Protein AF-A0A431EAB6-F1 (afdb_monomer_lite)

InterPro domains:
  IPR007197 Radical SAM [SFLDS00029] (9-106)
  IPR013785 Aldolase-type TIM barrel [G3DSA:3.20.20.70] (2-222)
  IPR058240 Radical SAM superfamily [SSF102114] (4-151)

Sequence (223 aa):
MKTPKILGITPSTGCNLRCKFCYLKKEDLADMSIVPFSVNRDKIISFLDRYEVRCISLYGGELLQADEEVMREYVMELYKLVVRYRVEEFIFFTNLTKIPVWVFSLPPNVRNSITISYSHYPYLKLSVSHILRSLMKYQMYGFKVLVTTMFEYSDEIAQAFSRHNIQYEKYPDSAMFNSENDLSDVVSTGESCNHSETLFIFRDKAYDSLEDYFREYGISGGR

Foldseek 3Di:
DADEFEEEEEQAQAAPDDDPQDPDDPVRNNPLDGQQLVLCVVVVVVPLVPGRYQEYEYDHYALCPHDPVRSLVNVVVVVVVCVVSVRQEYEYEHQPPDDDPCVLVPDPVHAYEYEHEDEPDPPPPQDLVNVLVSQVVCVVSRYQYEYEYQDDDDPVSVVSCVVVVHHYDYFDPLLRRDLPGANPRGDPDDPPDDQLRYWYDHNNDTDPGVVVVCVVVVSDRDD

Radius of gyration: 16.92 Å; chains: 1; bounding box: 40×42×46 Å

Structure (mmCIF, N/CA/C/O backbone):
data_AF-A0A431EAB6-F1
#
_entry.id   AF-A0A431EAB6-F1
#
loop_
_atom_site.group_PDB
_atom_site.id
_atom_site.type_symbol
_atom_site.label_atom_id
_atom_site.label_alt_id
_atom_site.label_comp_id
_atom_site.label_asym_id
_atom_site.label_entity_id
_atom_site.label_seq_id
_atom_site.pdbx_PDB_ins_code
_atom_site.Cartn_x
_atom_site.Cartn_y
_atom_site.Cartn_z
_atom_site.occupancy
_atom_site.B_iso_or_equiv
_atom_site.auth_seq_id
_atom_site.auth_comp_id
_atom_site.auth_asym_id
_atom_site.auth_atom_id
_atom_site.pdbx_PDB_model_num
ATOM 1 N N . MET A 1 1 ? 1.759 -2.873 28.199 1.00 49.53 1 MET A N 1
ATOM 2 C CA . MET A 1 1 ? 1.056 -2.275 27.042 1.00 49.53 1 MET A CA 1
ATOM 3 C C . MET A 1 1 ? 1.113 -3.289 25.915 1.00 49.53 1 MET A C 1
ATOM 5 O O . MET A 1 1 ? 2.123 -3.978 25.832 1.00 49.53 1 MET A O 1
ATOM 9 N N . LYS A 1 2 ? 0.036 -3.470 25.140 1.00 58.84 2 LYS A N 1
ATOM 10 C CA . LYS A 1 2 ? 0.098 -4.348 23.964 1.00 58.84 2 LYS A CA 1
ATOM 11 C C . LYS A 1 2 ? 1.023 -3.681 22.947 1.00 58.84 2 LYS A C 1
ATOM 13 O O . LYS A 1 2 ? 0.948 -2.471 22.772 1.00 58.84 2 LYS A O 1
ATOM 18 N N . THR A 1 3 ? 1.915 -4.447 22.338 1.00 72.12 3 THR A N 1
ATOM 19 C CA . THR A 1 3 ? 2.741 -3.933 21.248 1.00 72.12 3 THR A CA 1
ATOM 20 C C . THR A 1 3 ? 1.829 -3.655 20.054 1.00 72.12 3 THR A C 1
ATOM 22 O O . THR A 1 3 ? 1.098 -4.573 19.658 1.00 72.12 3 THR A O 1
ATOM 25 N N . PRO A 1 4 ? 1.817 -2.425 19.516 1.00 80.06 4 PRO A N 1
ATOM 26 C CA . PRO A 1 4 ? 1.012 -2.109 18.352 1.00 80.06 4 PRO A CA 1
ATOM 27 C C . PRO A 1 4 ? 1.325 -3.020 17.171 1.00 80.06 4 PRO A C 1
ATOM 29 O O . PRO A 1 4 ? 2.442 -3.504 17.032 1.00 80.06 4 PRO A O 1
ATOM 32 N N . LYS A 1 5 ? 0.322 -3.266 16.335 1.00 86.50 5 LYS A N 1
ATOM 33 C CA . LYS A 1 5 ? 0.419 -4.120 15.155 1.00 86.50 5 LYS A CA 1
ATOM 34 C C . LYS A 1 5 ? 0.166 -3.330 13.876 1.00 86.50 5 LYS A C 1
ATOM 36 O O . LYS A 1 5 ? -0.459 -2.264 13.877 1.00 86.50 5 LYS A O 1
ATOM 41 N N . ILE A 1 6 ? 0.629 -3.902 12.778 1.00 87.56 6 ILE A N 1
ATOM 42 C CA . ILE A 1 6 ? 0.376 -3.456 11.412 1.00 87.56 6 ILE A CA 1
ATOM 43 C C . ILE A 1 6 ? -0.468 -4.530 10.748 1.00 87.56 6 ILE A C 1
ATOM 45 O O . ILE A 1 6 ? -0.192 -5.715 10.910 1.00 87.56 6 ILE A O 1
ATOM 49 N N . LEU A 1 7 ? -1.489 -4.133 10.002 1.00 90.25 7 LEU A N 1
ATOM 50 C CA . LEU A 1 7 ? -2.278 -5.056 9.200 1.00 90.25 7 LEU A CA 1
ATOM 51 C C . LEU A 1 7 ? -1.976 -4.833 7.717 1.00 90.25 7 LEU A C 1
ATOM 53 O O . LEU A 1 7 ? -2.444 -3.862 7.123 1.00 90.25 7 LEU A O 1
ATOM 57 N N . GLY A 1 8 ? -1.203 -5.745 7.133 1.00 90.25 8 GLY A N 1
ATOM 58 C CA . GLY A 1 8 ? -0.948 -5.803 5.700 1.00 90.25 8 GLY A CA 1
ATOM 59 C C . GLY A 1 8 ? -2.043 -6.573 4.974 1.00 90.25 8 GLY A C 1
ATOM 60 O O . GLY A 1 8 ? -2.394 -7.688 5.357 1.00 90.25 8 GLY A O 1
ATOM 61 N N . ILE A 1 9 ? -2.583 -5.997 3.906 1.00 91.88 9 ILE A N 1
ATOM 62 C CA . ILE A 1 9 ? -3.660 -6.592 3.115 1.00 91.88 9 ILE A CA 1
ATOM 63 C C . ILE A 1 9 ? -3.255 -6.623 1.640 1.00 91.88 9 ILE A C 1
ATOM 65 O O . ILE A 1 9 ? -2.942 -5.590 1.046 1.00 91.88 9 ILE A O 1
ATOM 69 N N . THR A 1 10 ? -3.344 -7.808 1.037 1.00 91.31 10 THR A N 1
ATOM 70 C CA . THR A 1 10 ? -3.120 -8.059 -0.389 1.00 91.31 10 THR A CA 1
ATOM 71 C C . THR A 1 10 ? -4.385 -8.568 -1.059 1.00 91.31 10 THR A C 1
ATOM 73 O O . THR A 1 10 ? -4.602 -9.778 -1.142 1.00 91.31 10 THR A O 1
ATOM 76 N N . PRO A 1 11 ? -5.241 -7.668 -1.572 1.00 92.81 11 PRO A N 1
ATOM 77 C CA . PRO A 1 11 ? -6.464 -8.081 -2.251 1.00 92.81 11 PRO A CA 1
ATOM 78 C C . PRO A 1 11 ? -6.196 -8.583 -3.683 1.00 92.81 11 PRO A C 1
ATOM 80 O O . PRO A 1 11 ? -6.998 -9.335 -4.236 1.00 92.81 11 PRO A O 1
ATOM 83 N N . SER A 1 12 ? -5.062 -8.214 -4.290 1.00 92.69 12 SER A N 1
ATOM 84 C CA . SER A 1 12 ? -4.658 -8.648 -5.631 1.00 92.69 12 SER A CA 1
ATOM 85 C C . SER A 1 12 ? -3.139 -8.764 -5.757 1.00 92.69 12 SER A C 1
ATOM 87 O O . SER A 1 12 ? -2.389 -8.004 -5.142 1.00 92.69 12 SER A O 1
ATOM 89 N N . THR A 1 13 ? -2.690 -9.702 -6.585 1.00 91.00 13 THR A N 1
ATOM 90 C CA . THR A 1 13 ? -1.284 -9.894 -6.971 1.00 91.00 13 THR A CA 1
ATOM 91 C C . THR A 1 13 ? -0.972 -9.326 -8.355 1.00 91.00 13 THR A C 1
ATOM 93 O O . THR A 1 13 ? 0.198 -9.223 -8.720 1.00 91.00 13 THR A O 1
ATOM 96 N N . GLY A 1 14 ? -1.992 -8.929 -9.120 1.00 91.62 14 GLY A N 1
ATOM 97 C CA . GLY A 1 14 ? -1.849 -8.456 -10.490 1.00 91.62 14 GLY A CA 1
ATOM 98 C C . GLY A 1 14 ? -1.015 -7.185 -10.594 1.00 91.62 14 GLY A C 1
ATOM 99 O O . GLY A 1 14 ? -1.189 -6.241 -9.826 1.00 91.62 14 GLY A O 1
ATOM 100 N N . CYS A 1 15 ? -0.092 -7.149 -11.551 1.00 90.69 15 CYS A N 1
ATOM 101 C CA . CYS A 1 15 ? 0.819 -6.025 -11.758 1.00 90.69 15 CYS A CA 1
ATOM 102 C C . CYS A 1 15 ? 1.101 -5.841 -13.251 1.00 90.69 15 CYS A C 1
ATOM 104 O O . CYS A 1 15 ? 1.117 -6.812 -14.007 1.00 90.69 15 CYS A O 1
ATOM 106 N N . ASN A 1 16 ? 1.398 -4.626 -13.704 1.00 87.75 16 ASN A N 1
ATOM 107 C CA . ASN A 1 16 ? 1.932 -4.387 -15.053 1.00 87.75 16 ASN A CA 1
ATOM 108 C C . ASN A 1 16 ? 3.429 -4.642 -15.186 1.00 87.75 16 ASN A C 1
ATOM 110 O O . ASN A 1 16 ? 3.909 -4.858 -16.299 1.00 87.75 16 ASN A O 1
ATOM 114 N N . LEU A 1 17 ? 4.183 -4.582 -14.092 1.00 85.19 17 LEU A N 1
ATOM 115 C CA . LEU A 1 17 ? 5.623 -4.789 -14.129 1.00 85.19 17 LEU A CA 1
ATOM 116 C C . LEU A 1 17 ? 5.969 -6.265 -13.916 1.00 85.19 17 LEU A C 1
ATOM 118 O O . LEU A 1 17 ? 5.240 -7.033 -13.289 1.00 85.19 17 LEU A O 1
ATOM 122 N N . ARG A 1 18 ? 7.104 -6.678 -14.479 1.00 83.19 18 ARG A N 1
ATOM 123 C CA . ARG A 1 18 ? 7.691 -8.018 -14.317 1.00 83.19 18 ARG A CA 1
ATOM 124 C C . ARG A 1 18 ? 9.120 -7.869 -13.809 1.00 83.19 18 ARG A C 1
ATOM 126 O O . ARG A 1 18 ? 10.082 -8.190 -14.505 1.00 83.19 18 ARG A O 1
ATOM 133 N N . CYS A 1 19 ? 9.251 -7.275 -12.625 1.00 76.56 19 CYS A N 1
ATOM 134 C CA . CYS A 1 19 ? 10.542 -7.047 -11.985 1.00 76.56 19 CYS A CA 1
ATOM 135 C C . CYS A 1 19 ? 11.245 -8.390 -11.738 1.00 76.56 19 CYS A C 1
ATOM 137 O O . CYS A 1 19 ? 10.628 -9.316 -11.222 1.00 76.56 19 CYS A O 1
ATOM 139 N N . LYS A 1 20 ? 12.535 -8.500 -12.088 1.00 72.56 20 LYS A N 1
ATOM 140 C CA . LYS A 1 20 ? 13.291 -9.761 -11.936 1.00 72.56 20 LYS A CA 1
ATOM 141 C C . LYS A 1 20 ? 13.476 -10.197 -10.478 1.00 72.56 20 LYS A C 1
ATOM 143 O O . LYS A 1 20 ? 13.700 -11.369 -10.235 1.00 72.56 20 LYS A O 1
ATOM 148 N N . PHE A 1 21 ? 13.379 -9.247 -9.554 1.00 72.69 21 PHE A N 1
ATOM 149 C CA . PHE A 1 21 ? 13.489 -9.429 -8.107 1.00 72.69 21 PHE A CA 1
ATOM 150 C C . PHE A 1 21 ? 12.113 -9.546 -7.421 1.00 72.69 21 PHE A C 1
ATOM 152 O O . PHE A 1 21 ? 12.010 -9.404 -6.210 1.00 72.69 21 PHE A O 1
ATOM 159 N N . CYS A 1 22 ? 11.017 -9.694 -8.173 1.00 76.38 22 CYS A N 1
ATOM 160 C CA . CYS A 1 22 ? 9.698 -9.849 -7.564 1.00 76.38 22 CYS A CA 1
ATOM 161 C C . CYS A 1 22 ? 9.543 -11.267 -7.000 1.00 76.38 22 CYS A C 1
ATOM 163 O O . CYS A 1 22 ? 9.815 -12.235 -7.706 1.00 76.38 22 CYS A O 1
ATOM 165 N N . TYR A 1 23 ? 9.063 -11.387 -5.760 1.00 73.94 23 TYR A N 1
ATOM 166 C CA . TYR A 1 23 ? 8.789 -12.684 -5.133 1.00 73.94 23 TYR A CA 1
ATOM 167 C C . TYR A 1 23 ? 7.525 -13.371 -5.682 1.00 73.94 23 TYR A C 1
ATOM 169 O O . TYR A 1 23 ? 7.371 -14.581 -5.530 1.00 73.94 23 TYR A O 1
ATOM 177 N N . LEU A 1 24 ? 6.609 -12.616 -6.303 1.00 78.06 24 LEU A N 1
ATOM 178 C CA . LEU A 1 24 ? 5.404 -13.162 -6.931 1.00 78.06 24 LEU A CA 1
ATOM 179 C C . LEU A 1 24 ? 5.754 -13.828 -8.263 1.00 78.06 24 LEU A C 1
ATOM 181 O O . LEU A 1 24 ? 6.540 -13.294 -9.056 1.00 78.06 24 LEU A O 1
ATOM 185 N N . LYS A 1 25 ? 5.133 -14.977 -8.547 1.00 82.44 25 LYS A N 1
ATOM 186 C CA . LYS A 1 25 ? 5.365 -15.691 -9.806 1.00 82.44 25 LYS A CA 1
ATOM 187 C C . LYS A 1 25 ? 4.710 -14.947 -10.967 1.00 82.44 25 LYS A C 1
ATOM 189 O O . LYS A 1 25 ? 3.808 -14.126 -10.794 1.00 82.44 25 LYS A O 1
ATOM 194 N N . LYS A 1 26 ? 5.162 -15.226 -12.192 1.00 83.44 26 LYS A N 1
ATOM 195 C CA . LYS A 1 26 ? 4.653 -14.542 -13.396 1.00 83.44 26 LYS A CA 1
ATOM 196 C C . LYS A 1 26 ? 3.153 -14.746 -13.587 1.00 83.44 26 LYS A C 1
ATOM 198 O O . LYS A 1 26 ? 2.488 -13.840 -14.085 1.00 83.44 26 LYS A O 1
ATOM 203 N N . GLU A 1 27 ? 2.667 -15.920 -13.209 1.00 86.25 27 GLU A N 1
ATOM 204 C CA . GLU A 1 27 ? 1.269 -16.325 -13.266 1.00 86.25 27 GLU A CA 1
ATOM 205 C C . GLU A 1 27 ? 0.441 -15.506 -12.267 1.00 86.25 27 GLU A C 1
ATOM 207 O O . GLU A 1 27 ? -0.573 -14.928 -12.651 1.00 86.25 27 GLU A O 1
ATOM 212 N N . ASP A 1 28 ? 0.937 -15.339 -11.037 1.00 85.56 28 ASP A N 1
ATOM 213 C CA . ASP A 1 28 ? 0.289 -14.525 -9.999 1.00 85.56 28 ASP A CA 1
ATOM 214 C C . ASP A 1 28 ? 0.229 -13.042 -10.397 1.00 85.56 28 ASP A C 1
ATOM 216 O O . ASP A 1 28 ? -0.777 -12.368 -10.186 1.00 85.56 28 ASP A O 1
ATOM 220 N N . LEU A 1 29 ? 1.297 -12.531 -11.021 1.00 89.00 29 LEU A N 1
ATOM 221 C CA . LEU A 1 29 ? 1.369 -11.154 -11.523 1.00 89.00 29 LEU A CA 1
ATOM 222 C C . LEU A 1 29 ? 0.451 -10.905 -12.731 1.00 89.00 29 LEU A C 1
ATOM 224 O O . LEU A 1 29 ? 0.204 -9.747 -13.081 1.00 89.00 29 LEU A O 1
ATOM 228 N N . ALA A 1 30 ? 0.009 -11.957 -13.425 1.00 89.56 30 ALA A N 1
ATOM 229 C CA . ALA A 1 30 ? -0.943 -11.864 -14.531 1.00 89.56 30 ALA A CA 1
ATOM 230 C C . ALA A 1 30 ? -2.403 -11.867 -14.051 1.00 89.56 30 ALA A C 1
ATOM 232 O O . ALA A 1 30 ? -3.281 -11.420 -14.790 1.00 89.56 30 ALA A O 1
ATOM 233 N N . ASP A 1 31 ? -2.662 -12.328 -12.826 1.00 90.44 31 ASP A N 1
ATOM 234 C CA . ASP A 1 31 ? -3.995 -12.345 -12.235 1.00 90.44 31 ASP A CA 1
ATOM 235 C C . ASP A 1 31 ? -4.381 -10.962 -11.686 1.00 90.44 31 ASP A C 1
ATOM 237 O O . ASP A 1 31 ? -4.052 -10.586 -10.562 1.00 90.44 31 ASP A O 1
ATOM 241 N N . MET A 1 32 ? -5.124 -10.201 -12.493 1.00 89.50 32 MET A N 1
ATOM 242 C CA . MET A 1 32 ? -5.647 -8.879 -12.121 1.00 89.50 32 MET A CA 1
ATOM 243 C C . MET A 1 32 ? -6.900 -8.944 -11.234 1.00 89.50 32 MET A C 1
ATOM 245 O O . MET A 1 32 ? -7.482 -7.899 -10.933 1.00 89.50 32 MET A O 1
ATOM 249 N N . SER A 1 33 ? -7.352 -10.136 -10.828 1.00 91.44 33 SER A N 1
ATOM 250 C CA . SER A 1 33 ? -8.530 -10.260 -9.970 1.00 91.44 33 SER A CA 1
ATOM 251 C C . SER A 1 33 ? -8.284 -9.616 -8.609 1.00 91.44 33 SER A C 1
ATOM 253 O O . SER A 1 33 ? -7.206 -9.724 -8.017 1.00 91.44 33 SER A O 1
ATOM 255 N N . ILE A 1 34 ? -9.314 -8.955 -8.096 1.00 93.62 34 ILE A N 1
ATOM 256 C CA . ILE A 1 34 ? -9.350 -8.409 -6.745 1.00 93.62 34 ILE A CA 1
ATOM 257 C C . ILE A 1 34 ? -10.244 -9.332 -5.923 1.00 93.62 34 ILE A C 1
ATOM 259 O O . ILE A 1 34 ? -11.385 -9.591 -6.304 1.00 93.62 34 ILE A O 1
ATOM 263 N N . VAL A 1 35 ? -9.741 -9.819 -4.791 1.00 93.50 35 VAL A N 1
ATOM 264 C CA . VAL A 1 35 ? -10.579 -10.494 -3.798 1.00 93.50 35 VAL A CA 1
ATOM 265 C C . VAL A 1 35 ? -11.536 -9.454 -3.211 1.00 93.50 35 VAL A C 1
ATOM 267 O O . VAL A 1 35 ? -11.060 -8.455 -2.672 1.00 93.50 35 VAL A O 1
ATOM 270 N N . PRO A 1 36 ? -12.866 -9.641 -3.294 1.00 93.25 36 PRO A N 1
ATOM 271 C CA . PRO A 1 36 ? -13.817 -8.677 -2.754 1.00 93.25 36 PRO A CA 1
ATOM 272 C C . PRO A 1 36 ? -13.638 -8.471 -1.248 1.00 93.25 36 PRO A C 1
ATOM 274 O O . PRO A 1 36 ? -13.361 -9.418 -0.509 1.00 93.25 36 PRO A O 1
ATOM 277 N N . PHE A 1 37 ? -13.881 -7.249 -0.769 1.00 95.31 37 PHE A N 1
ATOM 278 C CA . PHE A 1 37 ? -13.752 -6.909 0.654 1.00 95.31 37 PHE A CA 1
ATOM 279 C C . PHE A 1 37 ? -14.571 -7.839 1.560 1.00 95.31 37 PHE A C 1
ATOM 281 O O . PHE A 1 37 ? -14.112 -8.237 2.630 1.00 95.31 37 PHE A O 1
ATOM 288 N N . SER A 1 38 ? -15.760 -8.248 1.108 1.00 95.62 38 SER A N 1
ATOM 289 C CA . SER A 1 38 ? -16.650 -9.159 1.834 1.00 95.62 38 SER A CA 1
ATOM 290 C C . SER A 1 38 ? -16.004 -10.501 2.198 1.00 95.62 38 SER A C 1
ATOM 292 O O . SER A 1 38 ? -16.316 -11.038 3.256 1.00 95.62 38 SER A O 1
ATOM 294 N N . VAL A 1 39 ? -15.069 -11.013 1.390 1.00 95.12 39 VAL A N 1
ATOM 295 C CA . VAL A 1 39 ? -14.366 -12.289 1.640 1.00 95.12 39 VAL A CA 1
ATOM 296 C C . VAL A 1 39 ? -13.430 -12.200 2.853 1.00 95.12 39 VAL A C 1
ATOM 298 O O . VAL A 1 39 ? -13.222 -13.179 3.579 1.00 95.12 39 VAL A O 1
ATOM 301 N N . ASN A 1 40 ? -12.864 -11.016 3.091 1.00 95.31 40 ASN A N 1
ATOM 302 C CA . ASN A 1 40 ? -11.892 -10.778 4.158 1.00 95.31 40 ASN A CA 1
ATOM 303 C C . ASN A 1 40 ? -12.452 -9.985 5.329 1.00 95.31 40 ASN A C 1
ATOM 305 O O . ASN A 1 40 ? -11.785 -9.892 6.356 1.00 95.31 40 ASN A O 1
ATOM 309 N N . ARG A 1 41 ? -13.667 -9.444 5.206 1.00 96.62 41 ARG A N 1
ATOM 310 C CA . ARG A 1 41 ? -14.290 -8.560 6.193 1.00 96.62 41 ARG A CA 1
ATOM 311 C C . ARG A 1 41 ? -14.192 -9.103 7.615 1.00 96.62 41 ARG A C 1
ATOM 313 O O . ARG A 1 41 ? -13.687 -8.408 8.491 1.00 96.62 41 ARG A O 1
ATOM 320 N N . ASP A 1 42 ? -14.621 -10.340 7.833 1.00 96.62 42 ASP A N 1
ATOM 321 C CA . ASP A 1 42 ? -14.650 -10.920 9.178 1.00 96.62 42 ASP A CA 1
ATOM 322 C C . ASP A 1 42 ? -13.237 -11.214 9.709 1.00 96.62 42 ASP A C 1
ATOM 324 O O . ASP A 1 42 ? -12.987 -11.075 10.904 1.00 96.62 42 ASP A O 1
ATOM 328 N N . LYS A 1 43 ? -12.279 -11.524 8.822 1.00 95.50 43 LYS A N 1
ATOM 329 C CA . LYS A 1 43 ? -10.861 -11.704 9.183 1.00 95.50 43 LYS A CA 1
ATOM 330 C C . LYS A 1 43 ? -10.230 -10.377 9.611 1.00 95.50 43 LYS A C 1
ATOM 332 O O . LYS A 1 43 ? -9.587 -10.309 10.655 1.00 95.50 43 LYS A O 1
ATOM 337 N N . ILE A 1 44 ? -10.477 -9.312 8.842 1.00 96.44 44 ILE A N 1
ATOM 338 C CA . ILE A 1 44 ? -10.015 -7.951 9.143 1.00 96.44 44 ILE A CA 1
ATOM 339 C C . ILE A 1 44 ? -10.590 -7.497 10.487 1.00 96.44 44 ILE A C 1
ATOM 341 O O . ILE A 1 44 ? -9.840 -7.070 11.359 1.00 96.44 44 ILE A O 1
ATOM 345 N N . ILE A 1 45 ? -11.907 -7.632 10.680 1.00 97.31 45 ILE A N 1
ATOM 346 C CA . ILE A 1 45 ? -12.574 -7.264 11.937 1.00 97.31 45 ILE A CA 1
ATOM 347 C C . ILE A 1 45 ? -12.003 -8.076 13.105 1.00 97.31 45 ILE A C 1
ATOM 349 O O . ILE A 1 45 ? -11.647 -7.490 14.122 1.00 97.31 45 ILE A O 1
ATOM 353 N N . SER A 1 46 ? -11.815 -9.390 12.944 1.00 95.19 46 SER A N 1
ATOM 354 C CA . SER A 1 46 ? -11.213 -10.236 13.982 1.00 95.19 46 SER A CA 1
ATOM 355 C C . SER A 1 46 ? -9.811 -9.767 14.388 1.00 95.19 46 SER A C 1
ATOM 357 O O . SER A 1 46 ? -9.468 -9.829 15.569 1.00 95.19 46 SER A O 1
ATOM 359 N N . PHE A 1 47 ? -8.977 -9.324 13.4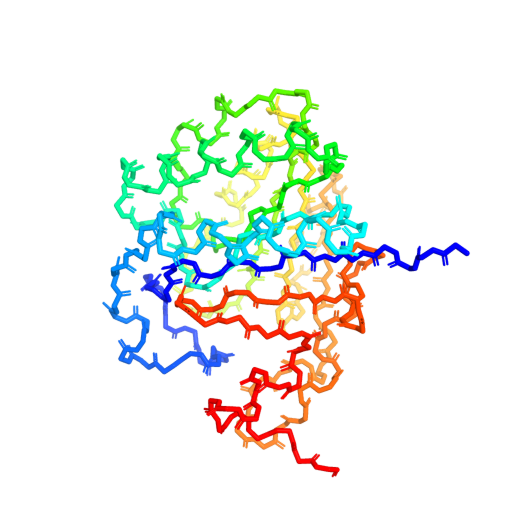44 1.00 94.12 47 PHE A N 1
ATOM 360 C CA . PHE A 1 47 ? -7.660 -8.772 13.768 1.00 94.12 47 PHE A CA 1
ATOM 361 C C . PHE A 1 47 ? -7.758 -7.422 14.477 1.00 94.12 47 PHE A C 1
ATOM 363 O O . PHE A 1 47 ? -7.095 -7.230 15.496 1.00 94.12 47 PHE A O 1
ATOM 370 N N . LEU A 1 48 ? -8.620 -6.526 14.000 1.00 94.88 48 LEU A N 1
ATOM 371 C CA . LEU A 1 48 ? -8.835 -5.214 14.614 1.00 94.88 48 LEU A CA 1
ATOM 372 C C . LEU A 1 48 ? -9.448 -5.304 16.025 1.00 94.88 48 LEU A C 1
ATOM 374 O O . LEU A 1 48 ? -9.161 -4.462 16.871 1.00 94.88 48 LEU A O 1
ATOM 378 N N . ASP A 1 49 ? -10.256 -6.329 16.305 1.00 94.94 49 ASP A N 1
ATOM 379 C CA . ASP A 1 49 ? -10.819 -6.580 17.639 1.00 94.94 49 ASP A CA 1
ATOM 380 C C . ASP A 1 49 ? -9.788 -7.191 18.606 1.00 94.94 49 ASP A C 1
ATOM 382 O O . ASP A 1 49 ? -9.832 -6.953 19.816 1.00 94.94 49 ASP A O 1
ATOM 386 N N . ARG A 1 50 ? -8.851 -8.001 18.094 1.00 92.69 50 ARG A N 1
ATOM 387 C CA . ARG A 1 50 ? -7.867 -8.731 18.915 1.00 92.69 50 ARG A CA 1
ATOM 388 C C . ARG A 1 50 ? -6.621 -7.896 19.224 1.00 92.69 50 ARG A C 1
ATOM 390 O O . ARG A 1 50 ? -6.073 -7.986 20.336 1.00 92.69 50 ARG A O 1
ATOM 397 N N . TYR A 1 51 ? -6.177 -7.096 18.258 1.00 90.44 51 TYR A N 1
ATOM 398 C CA . TYR A 1 51 ? -4.908 -6.375 18.286 1.00 90.44 51 TYR A CA 1
ATOM 399 C C . TYR A 1 51 ? -5.107 -4.862 18.206 1.00 90.44 51 TYR A C 1
ATOM 401 O O . TYR A 1 51 ? -6.025 -4.362 17.568 1.00 90.44 51 TYR A O 1
ATOM 409 N N . GLU A 1 52 ? -4.195 -4.123 18.833 1.00 91.31 52 GLU A N 1
ATOM 410 C CA . GLU A 1 52 ? -4.101 -2.678 18.643 1.00 91.31 52 GLU A CA 1
ATOM 411 C C . GLU A 1 52 ? -3.393 -2.406 17.313 1.00 91.31 52 GLU A C 1
ATOM 413 O O . GLU A 1 52 ? -2.168 -2.454 17.240 1.00 91.31 52 GLU A O 1
ATOM 418 N N . VAL A 1 53 ? -4.159 -2.184 16.244 1.00 90.56 53 VAL A N 1
ATOM 419 C CA . VAL A 1 53 ? -3.609 -1.924 14.907 1.00 90.56 53 VAL A CA 1
ATOM 420 C C . VAL A 1 53 ? -3.431 -0.422 14.703 1.00 90.56 53 VAL A C 1
ATOM 422 O O . VAL A 1 53 ? -4.409 0.321 14.661 1.00 90.56 53 VAL A O 1
ATOM 425 N N . ARG A 1 54 ? -2.185 0.032 14.537 1.00 89.50 54 ARG A N 1
ATOM 426 C CA . ARG A 1 54 ? -1.876 1.455 14.283 1.00 89.50 54 ARG A CA 1
ATOM 427 C C . ARG A 1 54 ? -1.820 1.797 12.803 1.00 89.50 54 ARG A C 1
ATOM 429 O O . ARG A 1 54 ? -2.067 2.941 12.436 1.00 89.50 54 ARG A O 1
ATOM 436 N N . CYS A 1 55 ? -1.537 0.809 11.960 1.00 89.25 55 CYS A N 1
ATOM 437 C CA . CYS A 1 55 ? -1.383 0.999 10.527 1.00 89.25 55 CYS A CA 1
ATOM 438 C C . CYS A 1 55 ? -2.097 -0.105 9.747 1.00 89.25 55 CYS A C 1
ATOM 440 O O . CYS A 1 55 ? -1.959 -1.286 10.072 1.00 89.25 55 CYS A O 1
ATOM 442 N N . ILE A 1 56 ? -2.806 0.278 8.685 1.00 91.75 56 ILE A N 1
ATOM 443 C CA . ILE A 1 56 ? -3.257 -0.648 7.641 1.00 91.75 56 ILE A CA 1
ATOM 444 C C . ILE A 1 56 ? -2.483 -0.336 6.364 1.00 91.75 56 ILE A C 1
ATOM 446 O O . ILE A 1 56 ? -2.473 0.806 5.904 1.00 91.75 56 ILE A O 1
ATOM 450 N N . SER A 1 57 ? -1.853 -1.349 5.777 1.00 90.00 57 SER A N 1
ATOM 451 C CA . SER A 1 57 ? -1.159 -1.230 4.498 1.00 90.00 57 SER A CA 1
ATOM 452 C C . SER A 1 57 ? -1.834 -2.065 3.415 1.00 90.00 57 SER A C 1
ATOM 454 O O . SER A 1 57 ? -2.175 -3.230 3.615 1.00 90.00 57 SER A O 1
ATOM 456 N N . LEU A 1 58 ? -2.008 -1.466 2.240 1.00 89.31 58 LEU A N 1
ATOM 457 C CA . LEU A 1 58 ? -2.415 -2.150 1.018 1.00 89.31 58 LEU A CA 1
ATOM 458 C C . LEU A 1 58 ? -1.186 -2.394 0.144 1.00 89.31 58 LEU A C 1
ATOM 460 O O . LEU A 1 58 ? -0.573 -1.447 -0.354 1.00 89.31 58 LEU A O 1
ATOM 464 N N . TYR A 1 59 ? -0.843 -3.668 -0.045 1.00 84.50 59 TYR A N 1
ATOM 465 C CA . TYR A 1 59 ? 0.326 -4.112 -0.810 1.00 84.50 59 TYR A CA 1
ATOM 466 C C . TYR A 1 59 ? -0.009 -5.335 -1.674 1.00 84.50 59 TYR A C 1
ATOM 468 O O . TYR A 1 59 ? -1.032 -5.979 -1.466 1.00 84.50 59 TYR A O 1
ATOM 476 N N . GLY A 1 60 ? 0.831 -5.678 -2.650 1.00 83.38 60 GLY A N 1
ATOM 477 C CA . GLY A 1 60 ? 0.579 -6.794 -3.565 1.00 83.38 60 GLY A CA 1
ATOM 478 C C . GLY A 1 60 ? 1.290 -6.599 -4.896 1.00 83.38 60 GLY A C 1
ATOM 479 O O . GLY A 1 60 ? 2.481 -6.294 -4.920 1.00 83.38 60 GLY A O 1
ATOM 480 N N . GLY A 1 61 ? 0.548 -6.755 -5.994 1.00 85.06 61 GLY A N 1
ATOM 481 C CA . GLY A 1 61 ? 0.977 -6.288 -7.313 1.00 85.06 61 GLY A CA 1
ATOM 482 C C . GLY A 1 61 ? 0.870 -4.761 -7.451 1.00 85.06 61 GLY A C 1
ATOM 483 O O . GLY A 1 61 ? 1.170 -4.021 -6.520 1.00 85.06 61 GLY A O 1
ATOM 484 N N . GLU A 1 62 ? 0.403 -4.269 -8.600 1.00 89.94 62 GLU A N 1
ATOM 485 C CA . GLU A 1 62 ? 0.073 -2.849 -8.777 1.00 89.94 62 GLU A CA 1
ATOM 486 C C . GLU A 1 62 ? -1.422 -2.630 -8.529 1.00 89.94 62 GL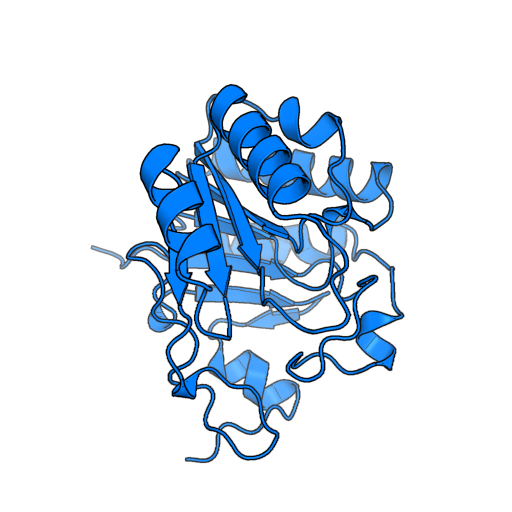U A C 1
ATOM 488 O O . GLU A 1 62 ? -2.239 -2.595 -9.454 1.00 89.94 62 GLU A O 1
ATOM 493 N N . LEU A 1 63 ? -1.790 -2.498 -7.252 1.00 87.25 63 LEU A N 1
ATOM 494 C CA . LEU A 1 63 ? -3.190 -2.412 -6.826 1.00 87.25 63 LEU A CA 1
ATOM 495 C C . LEU A 1 63 ? -3.935 -1.238 -7.469 1.00 87.25 63 LEU A C 1
ATOM 497 O O . LEU A 1 63 ? -5.118 -1.359 -7.781 1.00 87.25 63 LEU A O 1
ATOM 501 N N . LEU A 1 64 ? -3.249 -0.119 -7.713 1.00 85.69 64 LEU A N 1
ATOM 502 C CA . LEU A 1 64 ? -3.857 1.069 -8.314 1.00 85.69 64 LEU A CA 1
ATOM 503 C C . LEU A 1 64 ? -4.125 0.913 -9.823 1.00 85.69 64 LEU A C 1
ATOM 505 O O . LEU A 1 64 ? -4.780 1.769 -10.423 1.00 85.69 64 LEU A O 1
ATOM 509 N N . GLN A 1 65 ? -3.651 -0.172 -10.443 1.00 84.56 65 GLN A N 1
ATOM 510 C CA . GLN A 1 65 ? -3.952 -0.535 -11.827 1.00 84.56 65 GLN A CA 1
ATOM 511 C C . GLN A 1 65 ? -5.112 -1.523 -11.965 1.00 84.56 65 GLN A C 1
ATOM 513 O O . GLN A 1 65 ? -5.694 -1.610 -13.048 1.00 84.56 65 GLN A O 1
ATOM 518 N N . ALA A 1 66 ? -5.451 -2.253 -10.904 1.00 82.69 66 ALA A N 1
ATOM 519 C CA . ALA A 1 66 ? -6.589 -3.160 -10.915 1.00 82.69 66 ALA A CA 1
ATOM 520 C C . ALA A 1 66 ? -7.910 -2.402 -11.186 1.00 82.69 66 ALA A C 1
ATOM 522 O O . ALA A 1 66 ? -7.914 -1.173 -11.324 1.00 82.69 66 ALA A O 1
ATOM 523 N N . ASP A 1 67 ? -9.021 -3.134 -11.314 1.00 89.56 67 ASP A N 1
ATOM 524 C CA . ASP A 1 67 ? -10.334 -2.532 -11.577 1.00 89.56 67 ASP A CA 1
ATOM 525 C C . ASP A 1 67 ? -10.596 -1.360 -10.617 1.00 89.56 67 ASP A C 1
ATOM 527 O O . ASP A 1 67 ? -10.584 -1.510 -9.392 1.00 89.56 67 ASP A O 1
ATOM 531 N N . GLU A 1 68 ? -10.746 -0.168 -11.196 1.00 89.75 68 GLU A N 1
ATOM 532 C CA . GLU A 1 68 ? -10.703 1.085 -10.451 1.00 89.75 68 GLU A CA 1
ATOM 533 C C . GLU A 1 68 ? -11.920 1.248 -9.545 1.00 89.75 68 GLU A C 1
ATOM 535 O O . GLU A 1 68 ? -11.794 1.776 -8.439 1.00 89.75 68 GLU A O 1
ATOM 540 N N . GLU A 1 69 ? -13.082 0.783 -9.999 1.00 91.56 69 GLU A N 1
ATOM 541 C CA . GLU A 1 69 ? -14.320 0.860 -9.236 1.00 91.56 69 GLU A CA 1
ATOM 542 C C . GLU A 1 69 ? -14.277 -0.125 -8.071 1.00 91.56 69 GLU A C 1
ATOM 544 O O . GLU A 1 69 ? -14.476 0.282 -6.924 1.00 91.56 69 GLU A O 1
ATOM 549 N N . VAL A 1 70 ? -13.888 -1.374 -8.341 1.00 92.75 70 VAL A N 1
ATOM 550 C CA . VAL A 1 70 ? -13.776 -2.417 -7.311 1.00 92.75 70 VAL A CA 1
ATOM 551 C C . VAL A 1 70 ? -12.719 -2.055 -6.265 1.00 92.75 70 VAL A C 1
ATOM 553 O O . VAL A 1 70 ? -12.961 -2.194 -5.065 1.00 92.75 70 VAL A O 1
ATOM 556 N N . MET A 1 71 ? -11.550 -1.555 -6.681 1.00 93.19 71 MET A N 1
ATOM 557 C CA . MET A 1 71 ? -10.495 -1.142 -5.748 1.00 93.19 71 MET A CA 1
ATOM 558 C C . MET A 1 71 ? -10.924 0.066 -4.912 1.00 93.19 71 MET A C 1
ATOM 560 O O . MET A 1 71 ? -10.685 0.094 -3.703 1.00 93.19 71 MET A O 1
ATOM 564 N N . ARG A 1 72 ? -11.592 1.053 -5.525 1.00 93.81 72 ARG A N 1
ATOM 565 C CA . ARG A 1 72 ? -12.133 2.205 -4.795 1.00 93.81 72 ARG A CA 1
ATOM 566 C C . ARG A 1 72 ? -13.136 1.749 -3.741 1.00 93.81 72 ARG A C 1
ATOM 568 O O . ARG A 1 72 ? -13.029 2.178 -2.597 1.00 93.81 72 ARG A O 1
ATOM 575 N N . GLU A 1 73 ? -14.083 0.881 -4.089 1.00 93.94 73 GLU A N 1
ATOM 576 C CA . GLU A 1 73 ? -15.047 0.330 -3.127 1.00 93.94 73 GLU A CA 1
ATOM 577 C C . GLU A 1 73 ? -14.349 -0.414 -1.985 1.00 93.94 73 GLU A C 1
ATOM 579 O O . GLU A 1 73 ? -14.633 -0.146 -0.816 1.00 93.94 73 GLU A O 1
ATOM 584 N N . TYR A 1 74 ? -13.377 -1.274 -2.306 1.00 95.56 74 TYR A N 1
ATOM 585 C CA . TYR A 1 74 ? -12.583 -2.004 -1.316 1.00 95.56 74 TYR A CA 1
ATOM 586 C C . TYR A 1 74 ? -11.902 -1.054 -0.321 1.00 95.56 74 TYR A C 1
ATOM 588 O O . TYR A 1 74 ? -11.972 -1.251 0.896 1.00 95.56 74 TYR A O 1
ATOM 596 N N . VAL A 1 75 ? -11.263 0.003 -0.827 1.00 95.06 75 VAL A N 1
ATOM 597 C CA . VAL A 1 75 ? -10.607 1.022 -0.001 1.00 95.06 75 VAL A CA 1
ATOM 598 C C . VAL A 1 75 ? -11.624 1.776 0.847 1.00 95.06 75 VAL A C 1
ATOM 600 O O . VAL A 1 75 ? -11.396 1.956 2.039 1.00 95.06 75 VAL A O 1
ATOM 603 N N . MET A 1 76 ? -12.764 2.180 0.289 1.00 94.62 76 MET A N 1
ATOM 604 C CA . MET A 1 76 ? -13.782 2.903 1.055 1.00 94.62 76 MET A CA 1
ATOM 605 C C . MET A 1 76 ? -14.355 2.060 2.202 1.00 94.62 76 MET A C 1
ATOM 607 O O . MET A 1 76 ? -14.600 2.597 3.284 1.00 94.62 76 MET A O 1
ATOM 611 N N . GLU A 1 77 ? -14.517 0.748 2.018 1.00 96.44 77 GLU A N 1
ATOM 612 C CA . GLU A 1 77 ? -14.888 -0.159 3.111 1.00 96.44 77 GLU A CA 1
ATOM 613 C C . GLU A 1 77 ? -13.790 -0.264 4.179 1.00 96.44 77 GLU A C 1
ATOM 615 O O . GLU A 1 77 ? -14.089 -0.205 5.376 1.00 96.44 77 GLU A O 1
ATOM 620 N N . LEU A 1 78 ? -12.515 -0.328 3.779 1.00 95.81 78 LEU A N 1
ATOM 621 C CA . LEU A 1 78 ? -11.398 -0.266 4.724 1.00 95.81 78 LEU A CA 1
ATOM 622 C C . LEU A 1 78 ? -11.375 1.052 5.505 1.00 95.81 78 LEU A C 1
ATOM 624 O O . LEU A 1 78 ? -11.169 1.025 6.716 1.00 95.81 78 LEU A O 1
ATOM 628 N N . TYR A 1 79 ? -11.649 2.194 4.870 1.00 95.19 79 TYR A N 1
ATOM 629 C CA . TYR A 1 79 ? -11.679 3.492 5.554 1.00 95.19 79 TYR A CA 1
ATOM 630 C C . TYR A 1 79 ? -12.742 3.561 6.649 1.00 95.19 79 TYR A C 1
ATOM 632 O O . TYR A 1 79 ? -12.506 4.163 7.698 1.00 95.19 79 TY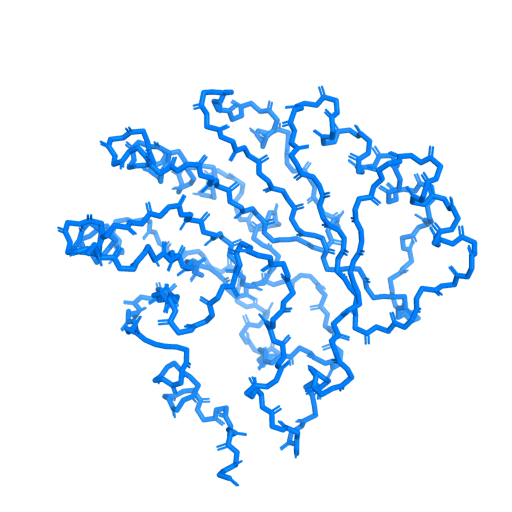R A O 1
ATOM 640 N N . LYS A 1 80 ? -13.897 2.908 6.461 1.00 95.31 80 LYS A N 1
ATOM 641 C CA . LYS A 1 80 ? -14.903 2.795 7.531 1.00 95.31 80 LYS A CA 1
ATOM 642 C C . LYS A 1 80 ? -14.318 2.095 8.759 1.00 95.31 80 LYS A C 1
ATOM 644 O O . LYS A 1 80 ? -14.594 2.509 9.885 1.00 95.31 80 LYS A O 1
ATOM 649 N N . LEU A 1 81 ? -13.495 1.064 8.552 1.00 96.06 81 LEU A N 1
ATOM 650 C CA . LEU A 1 81 ? -12.808 0.360 9.635 1.00 96.06 81 LEU A CA 1
ATOM 651 C C . LEU A 1 81 ? -11.673 1.195 10.236 1.00 96.06 81 LEU A C 1
ATOM 653 O O . LEU A 1 81 ? -11.587 1.277 11.456 1.00 96.06 81 LEU A O 1
ATOM 657 N N . VAL A 1 82 ? -10.872 1.877 9.418 1.00 94.69 82 VAL A N 1
ATOM 658 C CA . VAL A 1 82 ? -9.819 2.802 9.876 1.00 94.69 82 VAL A CA 1
ATOM 659 C C . VAL A 1 82 ? -10.389 3.838 10.842 1.00 94.69 82 VAL A C 1
ATOM 661 O O . VAL A 1 82 ? -9.879 4.001 11.947 1.00 94.69 82 VAL A O 1
ATOM 664 N N . VAL A 1 83 ? -11.499 4.484 10.471 1.00 93.94 83 VAL A N 1
ATOM 665 C CA . VAL A 1 83 ? -12.165 5.483 11.320 1.00 93.94 83 VAL A CA 1
ATOM 666 C C . VAL A 1 83 ? -12.737 4.842 12.585 1.00 93.94 83 VAL A C 1
ATOM 668 O O . VAL A 1 83 ? -12.546 5.370 13.681 1.00 93.94 83 VAL A O 1
ATOM 671 N N . ARG A 1 84 ? -13.417 3.694 12.459 1.00 95.00 84 ARG A N 1
ATOM 672 C CA . ARG A 1 84 ? -14.032 2.987 13.595 1.00 95.00 84 ARG A CA 1
ATOM 673 C C . ARG A 1 84 ? -13.003 2.553 14.640 1.00 95.00 84 ARG A C 1
ATOM 675 O O . ARG A 1 84 ? -13.252 2.726 15.829 1.00 95.00 84 ARG A O 1
ATOM 682 N N . TYR A 1 85 ? -11.884 1.988 14.198 1.00 94.88 85 TYR A N 1
ATOM 683 C CA . TYR A 1 85 ? -10.830 1.455 15.066 1.00 94.88 85 TYR A CA 1
ATOM 684 C C . TYR A 1 85 ? -9.730 2.476 15.373 1.00 94.88 85 TYR A C 1
ATOM 686 O O . TYR A 1 85 ? -8.798 2.153 16.100 1.00 94.88 85 TYR A O 1
ATOM 694 N N . ARG A 1 86 ? -9.863 3.715 14.875 1.00 93.12 86 ARG A N 1
ATOM 695 C CA . ARG A 1 86 ? -8.889 4.804 15.055 1.00 93.12 86 ARG A CA 1
ATOM 696 C C . ARG A 1 86 ? -7.476 4.401 14.625 1.00 93.12 86 ARG A C 1
ATOM 698 O O . ARG A 1 86 ? -6.503 4.756 15.284 1.00 93.12 86 ARG A O 1
ATOM 705 N N . VAL A 1 87 ? -7.388 3.669 13.517 1.00 91.50 87 VAL A N 1
ATOM 706 C CA . VAL A 1 87 ? -6.110 3.353 12.875 1.00 91.50 87 VAL A CA 1
ATOM 707 C C . VAL A 1 87 ? -5.466 4.676 12.464 1.00 91.50 87 VAL A C 1
ATOM 709 O O . VAL A 1 87 ? -6.109 5.523 11.844 1.00 91.50 87 VAL A O 1
ATOM 712 N N . GLU A 1 88 ? -4.213 4.871 12.855 1.00 90.50 88 GLU A N 1
ATOM 713 C CA . GLU A 1 88 ? -3.525 6.155 12.725 1.00 90.50 88 GLU A CA 1
ATOM 714 C C . GLU A 1 88 ? -3.123 6.445 11.282 1.00 90.50 88 GLU A C 1
ATOM 716 O O . GLU A 1 88 ? -3.168 7.599 10.850 1.00 90.50 88 GLU A O 1
ATOM 721 N N . GLU A 1 89 ? -2.728 5.405 10.547 1.00 89.25 89 GLU A N 1
ATOM 722 C CA . GLU A 1 89 ? -2.126 5.530 9.225 1.00 89.25 89 GLU A CA 1
ATOM 723 C C . GLU A 1 89 ? -2.666 4.488 8.240 1.00 89.25 89 GLU A C 1
ATOM 725 O O . GLU A 1 89 ? -2.866 3.315 8.573 1.00 89.25 89 GLU A O 1
ATOM 730 N N . PHE A 1 90 ? -2.890 4.936 7.006 1.00 92.00 90 PHE A N 1
ATOM 731 C CA . PHE A 1 90 ? -3.260 4.091 5.880 1.00 92.00 90 PHE A CA 1
ATOM 732 C C . PHE A 1 90 ? -2.216 4.223 4.771 1.00 92.00 90 PHE A C 1
ATOM 734 O O . PHE A 1 90 ? -1.981 5.326 4.272 1.00 92.00 90 PHE A O 1
ATOM 741 N N . ILE A 1 91 ? -1.585 3.112 4.387 1.00 89.62 91 ILE A N 1
ATOM 742 C CA . ILE A 1 91 ? -0.441 3.108 3.466 1.00 89.62 91 ILE A CA 1
ATOM 743 C C . ILE A 1 91 ? -0.801 2.399 2.162 1.00 89.62 91 ILE A C 1
ATOM 745 O O . ILE A 1 91 ? -1.240 1.250 2.174 1.00 89.62 91 ILE A O 1
ATOM 749 N N . PHE A 1 92 ? -0.535 3.050 1.031 1.00 89.06 92 PHE A N 1
ATOM 750 C CA . PHE A 1 92 ? -0.542 2.420 -0.289 1.00 89.06 92 PHE A CA 1
ATOM 751 C C . PHE A 1 92 ? 0.877 2.094 -0.743 1.00 89.06 92 PHE A C 1
ATOM 753 O O . PHE A 1 92 ? 1.753 2.954 -0.679 1.00 89.06 92 PHE A O 1
ATOM 760 N N . PHE A 1 93 ? 1.083 0.894 -1.277 1.00 87.38 93 PHE A N 1
ATOM 761 C CA . PHE A 1 93 ? 2.295 0.543 -2.014 1.00 87.38 93 PHE A CA 1
ATOM 762 C C . PHE A 1 93 ? 2.020 0.588 -3.521 1.00 87.38 93 PHE A C 1
ATOM 764 O O . PHE A 1 93 ? 1.018 0.045 -3.987 1.00 87.38 93 PHE A O 1
ATOM 771 N N . THR A 1 94 ? 2.891 1.251 -4.283 1.00 87.00 94 THR A N 1
ATOM 772 C CA . THR A 1 94 ? 2.755 1.382 -5.745 1.00 87.00 94 THR A CA 1
ATOM 773 C C . THR A 1 94 ? 4.115 1.499 -6.433 1.00 87.00 94 THR A C 1
ATOM 775 O O . THR A 1 94 ? 5.106 1.926 -5.844 1.00 87.00 94 THR A O 1
ATOM 778 N N . ASN A 1 95 ? 4.161 1.171 -7.718 1.00 84.56 95 ASN A N 1
ATOM 779 C CA . ASN A 1 95 ? 5.274 1.433 -8.625 1.00 84.56 95 ASN A CA 1
ATOM 780 C C . ASN A 1 95 ? 5.108 2.750 -9.424 1.00 84.56 95 ASN A C 1
ATOM 782 O O . ASN A 1 95 ? 5.905 3.024 -10.323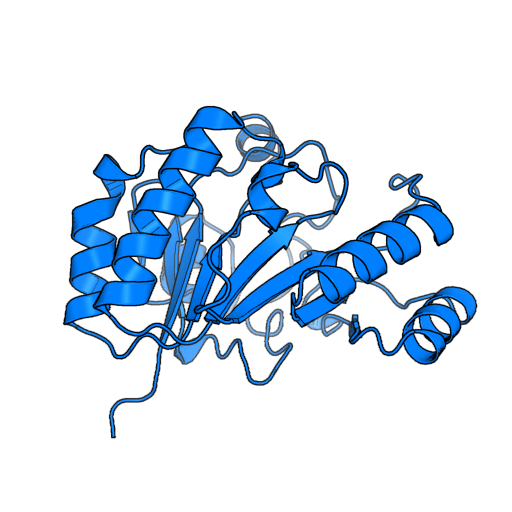 1.00 84.56 95 ASN A O 1
ATOM 786 N N . LEU A 1 96 ? 4.080 3.557 -9.112 1.00 85.44 96 LEU A N 1
ATOM 787 C CA . LEU A 1 96 ? 3.719 4.841 -9.744 1.00 85.44 96 LEU A CA 1
ATOM 788 C C . LEU A 1 96 ? 3.314 4.801 -11.225 1.00 85.44 96 LEU A C 1
ATOM 790 O O . LEU A 1 96 ? 3.118 5.853 -11.834 1.00 85.44 96 LEU A O 1
ATOM 794 N N . THR A 1 97 ? 3.150 3.634 -11.837 1.00 83.38 97 THR A N 1
ATOM 795 C CA . THR A 1 97 ? 2.786 3.565 -13.264 1.00 83.38 97 THR A CA 1
ATOM 796 C C . THR A 1 97 ? 1.355 4.030 -13.561 1.00 83.38 97 THR A C 1
ATOM 798 O O . THR A 1 97 ? 1.087 4.481 -14.677 1.00 83.38 97 THR A O 1
ATOM 801 N N . LYS A 1 98 ? 0.438 3.955 -12.585 1.00 83.81 98 LYS A N 1
ATOM 802 C CA . LYS A 1 98 ? -0.918 4.519 -12.658 1.00 83.81 98 LYS A CA 1
ATOM 803 C C . LYS A 1 98 ? -1.275 5.173 -11.326 1.00 83.81 98 LYS A C 1
ATOM 805 O O . LYS A 1 98 ? -1.032 4.612 -10.265 1.00 83.81 98 LYS A O 1
ATOM 810 N N . ILE A 1 99 ? -1.888 6.354 -11.394 1.00 81.62 99 ILE A N 1
ATOM 811 C CA . ILE A 1 99 ? -2.369 7.088 -10.220 1.00 81.62 99 ILE A CA 1
ATOM 812 C C . ILE A 1 99 ? -3.845 7.454 -10.429 1.00 81.62 99 ILE A C 1
ATOM 814 O O . ILE A 1 99 ? -4.135 8.433 -11.125 1.00 81.62 99 ILE A O 1
ATOM 818 N N . PRO A 1 100 ? -4.785 6.677 -9.868 1.00 86.38 100 PRO A N 1
ATOM 819 C CA . PRO A 1 100 ? -6.208 6.967 -9.957 1.00 86.38 100 PRO A CA 1
ATOM 820 C C . PRO A 1 100 ? -6.562 8.280 -9.255 1.00 86.38 100 PRO A C 1
ATOM 822 O O . PRO A 1 100 ? -6.074 8.572 -8.163 1.00 86.38 100 PRO A O 1
ATOM 825 N N . VAL A 1 101 ? -7.445 9.076 -9.863 1.00 89.25 101 VAL A N 1
ATOM 826 C CA . VAL A 1 101 ? -7.825 10.396 -9.325 1.00 89.25 101 VAL A CA 1
ATOM 827 C C . VAL A 1 101 ? -8.521 10.274 -7.968 1.00 89.25 101 VAL A C 1
ATOM 829 O O . VAL A 1 101 ? -8.323 11.127 -7.104 1.00 89.25 101 VAL A O 1
ATOM 832 N N . TRP A 1 102 ? -9.291 9.202 -7.755 1.00 91.56 102 TRP A N 1
ATOM 833 C CA . TRP A 1 102 ? -10.037 8.989 -6.513 1.00 91.56 102 TRP A CA 1
ATOM 834 C C . TRP A 1 102 ? -9.137 8.848 -5.279 1.00 91.56 102 TRP A C 1
ATOM 836 O O . TRP A 1 102 ? -9.586 9.173 -4.183 1.00 91.56 102 TRP A O 1
ATOM 846 N N . VAL A 1 103 ? -7.867 8.444 -5.435 1.00 91.00 103 VAL A N 1
ATOM 847 C CA . VAL A 1 103 ? -6.907 8.351 -4.317 1.00 91.00 103 VAL A CA 1
ATOM 848 C C . VAL A 1 103 ? -6.717 9.718 -3.654 1.00 91.00 103 VAL A C 1
ATOM 850 O O . VAL A 1 103 ? -6.607 9.823 -2.438 1.00 91.00 103 VAL A O 1
ATOM 853 N N . PHE A 1 104 ? -6.769 10.799 -4.432 1.00 90.50 104 PHE A N 1
ATOM 854 C CA . PHE A 1 104 ? -6.658 12.163 -3.911 1.00 90.50 104 PHE A CA 1
ATOM 855 C C . PHE A 1 104 ? -7.945 12.679 -3.251 1.00 90.50 104 PHE A C 1
ATOM 857 O O . PHE A 1 104 ? -7.954 13.777 -2.704 1.00 90.50 104 PHE A O 1
ATOM 864 N N . SER A 1 105 ? -9.040 11.917 -3.331 1.00 89.88 105 SER A N 1
ATOM 865 C CA . SER A 1 105 ? -10.324 12.220 -2.684 1.00 89.88 105 SER A CA 1
ATOM 866 C C . SER A 1 105 ? -10.519 11.450 -1.375 1.00 89.88 105 SER A C 1
ATOM 868 O O . SER A 1 105 ? -11.614 11.471 -0.812 1.00 89.88 105 SER A O 1
ATOM 870 N N . LEU A 1 106 ? -9.485 10.748 -0.899 1.00 89.31 106 LEU A N 1
ATOM 871 C CA . LEU A 1 106 ? -9.553 10.004 0.351 1.00 89.31 106 LEU A CA 1
ATOM 872 C C . LEU A 1 106 ? -9.730 10.946 1.556 1.00 89.31 106 LEU A C 1
ATOM 874 O O . LEU A 1 106 ? -9.212 12.067 1.542 1.00 89.31 106 LEU A O 1
ATOM 878 N N . PRO A 1 107 ? -10.456 10.513 2.604 1.00 83.81 107 PRO A N 1
ATOM 879 C CA . PRO A 1 107 ? -10.726 11.343 3.772 1.00 83.81 107 PRO A CA 1
ATOM 880 C C . PRO A 1 107 ? -9.440 11.896 4.425 1.00 83.81 107 PRO A C 1
ATOM 882 O O . PRO A 1 107 ? -8.526 11.121 4.723 1.00 83.81 107 PRO A O 1
ATOM 885 N N . PRO A 1 108 ? -9.358 13.215 4.694 1.00 78.31 108 PRO A N 1
ATOM 886 C CA . PRO A 1 108 ? -8.151 13.854 5.233 1.00 78.31 108 PRO A CA 1
ATOM 887 C C . PRO A 1 108 ? -7.968 13.647 6.744 1.00 78.31 108 PRO A C 1
ATOM 889 O O . PRO A 1 108 ? -6.938 14.011 7.301 1.00 78.31 108 PRO A O 1
ATOM 892 N N . ASN A 1 109 ? -8.970 13.093 7.433 1.00 79.50 109 ASN A N 1
ATOM 893 C CA . ASN A 1 109 ? -8.933 12.812 8.872 1.00 79.50 109 ASN A CA 1
ATOM 894 C C . ASN A 1 109 ? -8.155 11.532 9.227 1.00 79.50 109 ASN A C 1
ATOM 896 O O . ASN A 1 109 ? -8.067 11.181 10.401 1.00 79.50 109 ASN A O 1
ATOM 900 N N . VAL A 1 110 ? -7.616 10.844 8.222 1.00 82.88 110 VAL A N 1
ATOM 901 C CA . VAL A 1 110 ? -6.705 9.705 8.349 1.00 82.88 110 VAL A CA 1
ATOM 902 C C . VAL A 1 110 ? -5.366 10.136 7.764 1.00 82.88 110 VAL A C 1
ATOM 904 O O . VAL A 1 110 ? -5.334 10.778 6.712 1.00 82.88 110 VAL A O 1
ATOM 907 N N . ARG A 1 111 ? -4.250 9.792 8.419 1.00 88.44 111 ARG A N 1
ATOM 908 C CA . ARG A 1 111 ? -2.934 10.014 7.815 1.00 88.44 111 ARG A CA 1
ATOM 909 C C . ARG A 1 111 ? -2.771 9.049 6.646 1.00 88.44 111 ARG A C 1
ATOM 911 O O . ARG A 1 111 ? -2.656 7.843 6.845 1.00 88.44 111 ARG A O 1
ATOM 918 N N . ASN A 1 112 ? -2.748 9.596 5.439 1.00 90.12 112 ASN A N 1
ATOM 919 C CA . ASN A 1 112 ? -2.573 8.817 4.222 1.00 90.12 112 ASN A CA 1
ATOM 920 C C . ASN A 1 112 ? -1.109 8.852 3.810 1.00 90.12 112 ASN A C 1
ATOM 922 O O . ASN A 1 112 ? -0.494 9.920 3.752 1.00 90.12 112 ASN A O 1
ATOM 926 N N . SER A 1 113 ? -0.568 7.684 3.502 1.00 87.19 113 SER A N 1
ATOM 927 C CA . SER A 1 113 ? 0.821 7.531 3.105 1.00 87.19 113 SER A CA 1
ATOM 928 C C . SER A 1 113 ? 0.914 6.738 1.821 1.00 87.19 113 SER A C 1
ATOM 930 O O . SER A 1 113 ? 0.098 5.857 1.543 1.00 87.19 113 SER A O 1
ATOM 932 N N . ILE A 1 114 ? 1.923 7.057 1.026 1.00 84.31 114 ILE A N 1
ATOM 933 C CA . ILE A 1 114 ? 2.246 6.297 -0.168 1.00 84.31 114 ILE A CA 1
ATOM 934 C C . ILE A 1 114 ? 3.721 5.930 -0.167 1.00 84.31 114 ILE A C 1
ATOM 936 O O . ILE A 1 114 ? 4.596 6.791 -0.043 1.00 84.31 114 ILE A O 1
ATOM 940 N N . THR A 1 115 ? 3.967 4.635 -0.306 1.00 81.81 115 THR A N 1
ATOM 941 C CA . THR A 1 115 ? 5.291 4.051 -0.444 1.00 81.81 115 THR A CA 1
ATOM 942 C C . THR A 1 115 ? 5.484 3.622 -1.883 1.00 81.81 115 THR A C 1
ATOM 944 O O . THR A 1 115 ? 4.674 2.893 -2.459 1.00 81.81 115 THR A O 1
ATOM 947 N N . ILE A 1 116 ? 6.560 4.110 -2.481 1.00 78.62 116 ILE A N 1
ATOM 948 C CA . ILE A 1 116 ? 6.800 3.986 -3.908 1.00 78.62 116 ILE A CA 1
ATOM 949 C C . ILE A 1 116 ? 8.024 3.129 -4.121 1.00 78.62 116 ILE A C 1
ATOM 951 O O . ILE A 1 116 ? 9.137 3.562 -3.840 1.00 78.62 116 ILE A O 1
ATOM 955 N N . SER A 1 117 ? 7.814 1.931 -4.655 1.00 76.25 117 SER A N 1
ATOM 956 C CA . SER A 1 117 ? 8.897 1.010 -4.977 1.00 76.25 117 SER A CA 1
ATOM 957 C C . SER A 1 117 ? 9.494 1.385 -6.328 1.00 76.25 117 SER A C 1
ATOM 959 O O . SER A 1 117 ? 9.053 0.922 -7.383 1.00 76.25 117 SER A O 1
ATOM 961 N N . TYR A 1 118 ? 10.501 2.251 -6.298 1.00 70.69 118 TYR A N 1
ATOM 962 C CA . TYR A 1 118 ? 11.231 2.701 -7.471 1.00 70.69 118 TYR A CA 1
ATOM 963 C C . TYR A 1 118 ? 12.647 2.142 -7.455 1.00 70.69 118 TYR A C 1
ATOM 965 O O . TYR A 1 118 ? 13.508 2.575 -6.705 1.00 70.69 118 TYR A O 1
ATOM 973 N N . SER A 1 119 ? 12.896 1.191 -8.345 1.00 66.62 119 SER A N 1
ATOM 974 C CA . SER A 1 119 ? 14.229 0.675 -8.634 1.00 66.62 119 SER A CA 1
ATOM 975 C C . SER A 1 119 ? 14.606 1.136 -10.032 1.00 66.62 119 SER A C 1
ATOM 977 O O . SER A 1 119 ? 13.853 0.861 -10.970 1.00 66.62 119 SER A O 1
ATOM 979 N N . HIS A 1 120 ? 15.737 1.834 -10.191 1.00 56.62 120 HIS A N 1
ATOM 980 C CA . HIS A 1 120 ? 16.241 2.256 -11.504 1.00 56.62 120 HIS A CA 1
ATOM 981 C C . HIS A 1 120 ? 16.721 1.029 -12.293 1.00 56.62 120 HIS A C 1
ATOM 983 O O . HIS A 1 120 ? 17.905 0.739 -12.414 1.00 56.62 120 HIS A O 1
ATOM 989 N N . TYR A 1 121 ? 15.765 0.240 -12.772 1.00 50.62 121 TYR A N 1
ATOM 990 C CA . TYR A 1 121 ? 16.000 -0.927 -13.598 1.00 50.62 121 TYR A CA 1
ATOM 991 C C . TYR A 1 121 ? 15.832 -0.507 -15.064 1.00 50.62 121 TYR A C 1
ATOM 993 O O . TYR A 1 121 ? 14.903 0.251 -15.354 1.00 50.62 121 TYR A O 1
ATOM 1001 N N . PRO A 1 122 ? 16.631 -1.026 -16.017 1.00 48.16 122 PRO A N 1
ATOM 1002 C CA . PRO A 1 122 ? 16.601 -0.634 -17.436 1.00 48.16 122 PRO A CA 1
ATOM 1003 C C . PRO A 1 122 ? 15.240 -0.755 -18.160 1.00 48.16 122 PRO A C 1
ATOM 1005 O O . PRO A 1 122 ? 15.131 -0.373 -19.324 1.00 48.16 122 PRO A O 1
ATOM 1008 N N . TYR A 1 123 ? 14.195 -1.270 -17.504 1.00 48.47 123 TYR A N 1
ATOM 1009 C CA . TYR A 1 123 ? 12.843 -1.407 -18.054 1.00 48.47 123 TYR A CA 1
ATOM 1010 C C . TYR A 1 123 ? 11.854 -0.325 -17.593 1.00 48.47 123 TYR A C 1
ATOM 1012 O O . TYR A 1 123 ? 10.848 -0.107 -18.269 1.00 48.47 123 TYR A O 1
ATOM 1020 N N . LEU A 1 124 ? 12.119 0.382 -16.488 1.00 54.28 124 LEU A N 1
ATOM 1021 C CA . LEU A 1 124 ? 11.277 1.493 -16.039 1.00 54.28 124 LEU A CA 1
ATOM 1022 C C . LEU A 1 124 ? 11.702 2.768 -16.772 1.00 54.28 124 LEU A C 1
ATOM 1024 O O . LEU A 1 124 ? 12.524 3.543 -16.295 1.00 54.28 124 LEU A O 1
ATOM 1028 N N . LYS A 1 125 ? 11.112 3.010 -17.947 1.00 58.62 125 LYS A N 1
ATOM 1029 C CA . LYS A 1 125 ? 11.264 4.271 -18.699 1.00 58.62 125 LYS A CA 1
ATOM 1030 C C . LYS A 1 125 ? 10.490 5.440 -18.063 1.00 58.62 125 LYS A C 1
ATOM 1032 O O . LYS A 1 125 ? 9.982 6.303 -18.777 1.00 58.62 125 LYS A O 1
ATOM 1037 N N . LEU A 1 126 ? 10.343 5.472 -16.738 1.00 67.69 126 LEU A N 1
ATOM 1038 C CA . LEU A 1 126 ? 9.788 6.641 -16.064 1.00 67.69 126 LEU A CA 1
ATOM 1039 C C . LEU A 1 126 ? 10.913 7.657 -15.901 1.00 67.69 126 LEU A C 1
ATOM 1041 O O . LEU A 1 126 ? 11.928 7.380 -15.268 1.00 67.69 126 LEU A O 1
ATOM 1045 N N . SER A 1 127 ? 10.751 8.836 -16.500 1.00 74.62 127 SER A N 1
ATOM 1046 C CA . SER A 1 127 ? 11.723 9.907 -16.310 1.00 74.62 127 SER A CA 1
ATOM 1047 C C . SER A 1 127 ? 11.702 10.387 -14.859 1.00 74.62 127 SER A C 1
ATOM 1049 O O . SER A 1 127 ? 10.645 10.430 -14.222 1.00 74.62 127 SER A O 1
ATOM 1051 N N . VAL A 1 128 ? 12.855 10.828 -14.354 1.00 74.62 128 VAL A N 1
ATOM 1052 C CA . VAL A 1 128 ? 12.978 11.440 -13.020 1.00 74.62 128 VAL A CA 1
ATOM 1053 C C . VAL A 1 128 ? 11.944 12.560 -12.840 1.00 74.62 128 VAL A C 1
ATOM 1055 O O . VAL A 1 128 ? 11.261 12.629 -11.823 1.00 74.62 128 VAL A O 1
ATOM 1058 N N . SER A 1 129 ? 11.716 13.375 -13.875 1.00 78.12 129 SER A N 1
ATOM 1059 C CA . SER A 1 129 ? 10.708 14.443 -13.858 1.00 78.12 129 SER A CA 1
ATOM 1060 C C . SER A 1 129 ? 9.263 13.940 -13.751 1.00 78.12 129 SER A C 1
ATOM 1062 O O . SER A 1 129 ? 8.398 14.661 -13.257 1.00 78.12 129 SER A O 1
ATOM 1064 N N . HIS A 1 130 ? 8.942 12.747 -14.256 1.00 79.69 130 HIS A N 1
ATOM 1065 C CA . HIS A 1 130 ? 7.617 12.151 -14.067 1.00 79.69 130 HIS A CA 1
ATOM 1066 C C . HIS A 1 130 ? 7.420 11.691 -12.618 1.00 79.69 130 HIS A C 1
ATOM 1068 O O . HIS A 1 130 ? 6.377 11.964 -12.023 1.00 79.69 130 HIS A O 1
ATOM 1074 N N . ILE A 1 131 ? 8.444 11.057 -12.046 1.00 80.19 131 ILE A N 1
ATOM 1075 C CA . ILE A 1 131 ? 8.441 10.594 -10.656 1.00 80.19 131 ILE A CA 1
ATOM 1076 C C . ILE A 1 131 ? 8.291 11.789 -9.717 1.00 80.19 131 ILE A C 1
ATOM 1078 O O . ILE A 1 131 ? 7.325 11.845 -8.966 1.00 80.19 131 ILE A O 1
ATOM 1082 N N . LEU A 1 132 ? 9.154 12.802 -9.838 1.00 83.81 132 LEU A N 1
ATOM 1083 C CA . LEU A 1 132 ? 9.094 14.008 -9.005 1.00 83.81 132 LEU A CA 1
ATOM 1084 C C . LEU A 1 132 ? 7.729 14.697 -9.073 1.00 83.81 132 LEU A C 1
ATOM 1086 O O . LEU A 1 132 ? 7.158 15.013 -8.035 1.00 83.81 132 LEU A O 1
ATOM 1090 N N . ARG A 1 133 ? 7.157 14.870 -10.274 1.00 86.31 133 ARG A N 1
ATOM 1091 C CA . ARG A 1 133 ? 5.816 15.464 -10.422 1.00 86.31 133 ARG A CA 1
ATOM 1092 C C . ARG A 1 133 ? 4.742 14.660 -9.693 1.00 86.31 133 ARG A C 1
ATOM 1094 O O . ARG A 1 133 ? 3.852 15.251 -9.090 1.00 86.31 133 ARG A O 1
ATOM 1101 N N . SER A 1 134 ? 4.825 13.335 -9.744 1.00 86.31 134 SER A N 1
ATOM 1102 C CA . SER A 1 134 ? 3.880 12.453 -9.057 1.00 86.31 134 SER A CA 1
ATOM 1103 C C . SER A 1 134 ? 4.041 12.531 -7.538 1.00 86.31 134 SER A C 1
ATOM 1105 O O . SER A 1 134 ? 3.051 12.706 -6.833 1.00 86.31 134 SER A O 1
ATOM 1107 N N . LEU A 1 135 ? 5.280 12.489 -7.039 1.00 87.69 135 LEU A N 1
ATOM 1108 C CA . LEU A 1 135 ? 5.608 12.609 -5.613 1.00 87.69 135 LEU A CA 1
ATOM 1109 C C . LEU A 1 135 ? 5.129 13.946 -5.038 1.00 87.69 135 LEU A C 1
ATOM 1111 O O . LEU A 1 135 ? 4.419 13.977 -4.034 1.00 87.69 135 LEU A O 1
ATOM 1115 N N . MET A 1 136 ? 5.440 15.045 -5.728 1.00 88.56 136 MET A N 1
ATOM 1116 C CA . MET A 1 136 ? 4.995 16.383 -5.343 1.00 88.56 136 MET A CA 1
ATOM 1117 C C . MET A 1 136 ? 3.471 16.490 -5.348 1.00 88.56 136 MET A C 1
ATOM 1119 O O . MET A 1 136 ? 2.899 17.099 -4.449 1.00 88.56 136 MET A O 1
ATOM 1123 N N . LYS A 1 137 ? 2.794 15.867 -6.323 1.00 90.19 137 LYS A N 1
ATOM 1124 C CA . LYS A 1 137 ? 1.330 15.829 -6.348 1.00 90.19 137 LYS A CA 1
ATOM 1125 C C . LYS A 1 137 ? 0.784 15.153 -5.089 1.00 90.19 137 LYS A C 1
ATOM 1127 O O . LYS A 1 137 ? -0.087 15.726 -4.454 1.00 90.19 137 LYS A O 1
ATOM 1132 N N . TYR A 1 138 ? 1.310 14.002 -4.675 1.00 90.44 138 TYR A N 1
ATOM 1133 C CA . TYR A 1 138 ? 0.882 13.361 -3.424 1.00 90.44 138 TYR A CA 1
ATOM 1134 C C . TYR A 1 138 ? 1.101 14.253 -2.194 1.00 90.44 138 TYR A C 1
ATOM 1136 O O . TYR A 1 138 ? 0.173 14.427 -1.403 1.00 90.44 138 TYR A O 1
ATOM 1144 N N . GLN A 1 139 ? 2.269 14.893 -2.074 1.00 89.12 139 GLN A N 1
ATOM 1145 C CA . GLN A 1 139 ? 2.543 15.836 -0.981 1.00 89.12 139 GLN A CA 1
ATOM 1146 C C . GLN A 1 139 ? 1.555 17.014 -0.966 1.00 89.12 139 GLN A C 1
ATOM 1148 O O . GLN A 1 139 ? 1.077 17.397 0.099 1.00 89.12 139 GLN A O 1
ATOM 1153 N N . MET A 1 140 ? 1.193 17.559 -2.135 1.00 90.38 140 MET A N 1
ATOM 1154 C CA . MET A 1 140 ? 0.196 18.636 -2.242 1.00 90.38 140 MET A CA 1
ATOM 1155 C C . MET A 1 140 ? -1.187 18.227 -1.718 1.00 90.38 140 MET A C 1
ATOM 1157 O O . MET A 1 140 ? -1.914 19.075 -1.210 1.00 90.38 140 MET A O 1
ATOM 1161 N N . TYR A 1 141 ? -1.545 16.944 -1.821 1.00 90.88 141 TYR A N 1
ATOM 1162 C CA . TYR A 1 141 ? -2.786 16.388 -1.270 1.00 90.88 141 TYR A CA 1
ATOM 1163 C C . TYR A 1 141 ? -2.623 15.862 0.168 1.00 90.88 141 TYR A C 1
ATOM 1165 O O . TYR A 1 141 ? -3.501 15.169 0.675 1.00 90.88 141 TYR A O 1
ATOM 1173 N N . GLY A 1 142 ? -1.516 16.196 0.841 1.00 89.31 142 GLY A N 1
ATOM 1174 C CA . GLY A 1 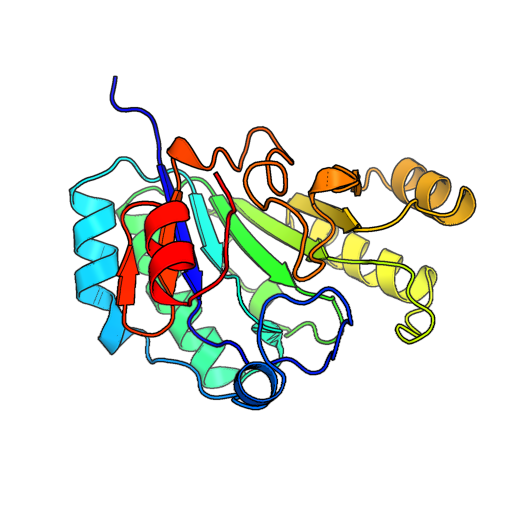142 ? -1.293 15.888 2.254 1.00 89.31 142 GLY A CA 1
ATOM 1175 C C . GLY A 1 142 ? -0.815 14.465 2.536 1.00 89.31 142 GLY A C 1
ATOM 1176 O O . GLY A 1 142 ? -0.808 14.056 3.695 1.00 89.31 142 GLY A O 1
ATOM 1177 N N . PHE A 1 143 ? -0.407 13.711 1.512 1.00 90.69 143 PHE A N 1
ATOM 1178 C CA . PHE A 1 143 ? 0.159 12.382 1.725 1.00 90.69 143 PHE A CA 1
ATOM 1179 C C . PHE A 1 143 ? 1.572 12.487 2.297 1.00 90.69 143 PHE A C 1
ATOM 1181 O O . PHE A 1 143 ? 2.392 13.279 1.822 1.00 90.69 143 PHE A O 1
ATOM 1188 N N . LYS A 1 144 ? 1.893 11.616 3.256 1.00 88.31 144 LYS A N 1
ATOM 1189 C CA . LYS A 1 144 ? 3.290 11.293 3.563 1.00 88.31 144 LYS A CA 1
ATOM 1190 C C . LYS A 1 144 ? 3.826 10.418 2.429 1.00 88.31 144 LYS A C 1
ATOM 1192 O O . LYS A 1 144 ? 3.199 9.437 2.039 1.00 88.31 144 LYS A O 1
ATOM 1197 N N . VAL A 1 145 ? 4.974 10.791 1.878 1.00 87.06 145 VAL A N 1
ATOM 1198 C CA . VAL A 1 145 ? 5.558 10.125 0.709 1.00 87.06 145 VAL A CA 1
ATOM 1199 C C . VAL A 1 145 ? 6.891 9.507 1.095 1.00 87.06 145 VAL A C 1
ATOM 1201 O O . VAL A 1 145 ? 7.769 10.216 1.587 1.00 87.06 145 VAL A O 1
ATOM 1204 N N . LEU A 1 146 ? 7.032 8.210 0.833 1.00 83.94 146 LEU A N 1
ATOM 1205 C CA . LEU A 1 146 ? 8.271 7.456 0.989 1.00 83.94 146 LEU A CA 1
ATOM 1206 C C . LEU A 1 146 ? 8.631 6.792 -0.342 1.00 83.94 146 LEU A C 1
ATOM 1208 O O . LEU A 1 146 ? 7.786 6.161 -0.976 1.00 83.94 146 LEU A O 1
ATOM 1212 N N . VAL A 1 147 ? 9.886 6.905 -0.767 1.00 80.56 147 VAL A N 1
ATOM 1213 C CA . VAL A 1 147 ? 10.406 6.182 -1.936 1.00 80.56 147 VAL A CA 1
ATOM 1214 C C . VAL A 1 147 ? 11.343 5.076 -1.468 1.00 80.56 147 VAL A C 1
ATOM 1216 O O . VAL A 1 147 ? 12.315 5.343 -0.768 1.00 80.56 147 VAL A O 1
ATOM 1219 N N . THR A 1 148 ? 11.074 3.837 -1.865 1.00 77.50 148 THR A N 1
ATOM 1220 C CA . THR A 1 148 ? 11.926 2.683 -1.578 1.00 77.50 148 THR A CA 1
ATOM 1221 C C . THR A 1 148 ? 12.566 2.149 -2.854 1.00 77.50 148 THR A C 1
ATOM 1223 O O . THR A 1 148 ? 11.943 2.122 -3.916 1.00 77.50 148 THR A O 1
ATOM 1226 N N . THR A 1 149 ? 13.821 1.712 -2.770 1.00 72.56 149 THR A N 1
ATOM 1227 C CA . THR A 1 149 ? 14.573 1.164 -3.911 1.00 72.56 149 THR A CA 1
ATOM 1228 C C . THR A 1 149 ? 15.314 -0.107 -3.533 1.00 72.56 149 THR A C 1
ATOM 1230 O O . THR A 1 149 ? 15.826 -0.215 -2.424 1.00 72.56 149 THR A O 1
ATOM 1233 N N . MET A 1 150 ? 15.416 -1.051 -4.470 1.00 67.00 150 MET A N 1
ATOM 1234 C CA . MET A 1 150 ? 16.265 -2.240 -4.331 1.00 67.00 150 MET A CA 1
ATOM 1235 C C . MET A 1 150 ? 17.731 -1.971 -4.693 1.00 67.00 150 MET A C 1
ATOM 1237 O O . MET A 1 150 ? 18.597 -2.774 -4.375 1.00 67.00 150 MET A O 1
ATOM 1241 N N . PHE A 1 151 ? 18.013 -0.875 -5.398 1.00 68.94 151 PHE A N 1
ATOM 1242 C CA . PHE A 1 151 ? 19.351 -0.533 -5.891 1.00 68.94 151 PHE A CA 1
ATOM 1243 C C . PHE A 1 151 ? 19.730 0.878 -5.463 1.00 68.94 151 PHE A C 1
ATOM 1245 O O . PHE A 1 151 ? 18.859 1.688 -5.159 1.00 68.94 151 PHE A O 1
ATOM 1252 N N . GLU A 1 152 ? 21.016 1.206 -5.485 1.00 66.12 152 GLU A N 1
ATOM 1253 C CA . GLU A 1 152 ? 21.449 2.576 -5.208 1.00 66.12 152 GLU A CA 1
ATOM 1254 C C . GLU A 1 152 ? 20.812 3.578 -6.179 1.00 66.12 152 GLU A C 1
ATOM 1256 O O . GLU A 1 152 ? 20.700 3.338 -7.385 1.00 66.12 152 GLU A O 1
ATOM 1261 N N . TYR A 1 153 ? 20.364 4.708 -5.631 1.00 69.19 153 TYR A N 1
ATOM 1262 C CA . TYR A 1 153 ? 19.944 5.843 -6.440 1.00 69.19 153 TYR A CA 1
ATOM 1263 C C . TYR A 1 153 ? 21.174 6.456 -7.109 1.00 69.19 153 TYR A C 1
ATOM 1265 O O . TYR A 1 153 ? 22.238 6.531 -6.501 1.00 69.19 153 TYR A O 1
ATOM 1273 N N . SER A 1 154 ? 21.022 6.962 -8.334 1.00 72.44 154 SER A N 1
ATOM 1274 C CA . SER A 1 154 ? 22.036 7.866 -8.870 1.00 72.44 154 SER A CA 1
ATOM 1275 C C . SER A 1 154 ? 22.101 9.136 -8.015 1.00 72.44 154 SER A C 1
ATOM 1277 O O . SER A 1 154 ? 21.079 9.584 -7.480 1.00 72.44 154 SER A O 1
ATOM 1279 N N . ASP A 1 155 ? 23.280 9.760 -7.942 1.00 76.81 155 ASP A N 1
ATOM 1280 C CA . ASP A 1 155 ? 23.476 11.026 -7.222 1.00 76.81 155 ASP A CA 1
ATOM 1281 C C . ASP A 1 155 ? 22.472 12.101 -7.657 1.00 76.81 155 ASP A C 1
ATOM 1283 O O . ASP A 1 155 ? 21.976 12.873 -6.839 1.00 76.81 155 ASP A O 1
ATOM 1287 N N . GLU A 1 156 ? 22.121 12.127 -8.945 1.00 77.31 156 GLU A N 1
ATOM 1288 C CA . GLU A 1 156 ? 21.128 13.047 -9.501 1.00 77.31 156 GLU A CA 1
ATOM 1289 C C . GLU A 1 156 ? 19.743 12.861 -8.859 1.00 77.31 156 GLU A C 1
ATOM 1291 O O . GLU A 1 156 ? 19.098 13.840 -8.473 1.00 77.31 156 GLU A O 1
ATOM 1296 N N . ILE A 1 157 ? 19.290 11.613 -8.702 1.00 77.62 157 ILE A N 1
ATOM 1297 C CA . ILE A 1 157 ? 17.984 11.297 -8.108 1.00 77.62 157 ILE A CA 1
ATOM 1298 C C . ILE A 1 157 ? 17.996 11.591 -6.609 1.00 77.62 157 ILE A C 1
ATOM 1300 O O . ILE A 1 157 ? 17.065 12.224 -6.108 1.00 77.62 157 ILE A O 1
ATOM 1304 N N . ALA A 1 158 ? 19.059 11.200 -5.904 1.00 80.06 158 ALA A N 1
ATOM 1305 C CA . ALA A 1 158 ? 19.205 11.474 -4.476 1.00 80.06 158 ALA A CA 1
ATOM 1306 C C . ALA A 1 158 ? 19.206 12.987 -4.187 1.00 80.06 158 ALA A C 1
ATOM 1308 O O . ALA A 1 158 ? 18.504 13.464 -3.288 1.00 80.06 158 ALA A O 1
ATOM 1309 N N . GLN A 1 159 ? 19.926 13.771 -4.999 1.00 83.62 159 GLN A N 1
ATOM 1310 C CA . GLN A 1 159 ? 19.909 15.232 -4.914 1.00 83.62 159 GLN A CA 1
ATOM 1311 C C . GLN A 1 159 ? 18.523 15.807 -5.210 1.00 83.62 159 GLN A C 1
ATOM 1313 O O . GLN A 1 159 ? 18.085 16.723 -4.512 1.00 83.62 159 GLN A O 1
ATOM 1318 N N . ALA A 1 160 ? 17.818 15.291 -6.219 1.00 83.44 160 ALA A N 1
ATOM 1319 C CA . ALA A 1 160 ? 16.473 15.751 -6.539 1.00 83.44 160 ALA A CA 1
ATOM 1320 C C . ALA A 1 160 ? 15.485 15.481 -5.392 1.00 83.44 160 ALA A C 1
ATOM 1322 O O . ALA A 1 160 ? 14.749 16.386 -5.002 1.00 83.44 160 ALA A O 1
ATOM 1323 N N . PHE A 1 161 ? 15.498 14.282 -4.804 1.00 85.69 161 PHE A N 1
ATOM 1324 C CA . PHE A 1 161 ? 14.652 13.959 -3.653 1.00 85.69 161 PHE A CA 1
ATOM 1325 C C . PHE A 1 161 ? 14.961 14.842 -2.445 1.00 85.69 161 PHE A C 1
ATOM 1327 O O . PHE A 1 161 ? 14.039 15.404 -1.851 1.00 85.69 161 PHE A O 1
ATOM 1334 N N . SER A 1 162 ? 16.245 15.063 -2.159 1.00 85.75 162 SER A N 1
ATOM 1335 C CA . SER A 1 162 ? 16.685 15.943 -1.072 1.00 85.75 162 SER A CA 1
ATOM 1336 C C . SER A 1 162 ? 16.189 17.382 -1.256 1.00 85.75 162 SER A C 1
ATOM 1338 O O . SER A 1 162 ? 15.659 17.978 -0.323 1.00 85.75 162 SER A O 1
ATOM 1340 N N . ARG A 1 163 ? 16.281 17.939 -2.474 1.00 87.38 163 ARG A N 1
ATOM 1341 C CA . ARG A 1 163 ? 15.799 19.302 -2.785 1.00 87.38 163 ARG A CA 1
ATOM 1342 C C . ARG A 1 163 ? 14.292 19.478 -2.588 1.00 87.38 163 ARG A C 1
ATOM 1344 O O . ARG A 1 163 ? 13.842 20.595 -2.353 1.00 87.38 163 ARG A O 1
ATOM 1351 N N . HIS A 1 164 ? 13.521 18.400 -2.706 1.00 84.69 164 HIS A N 1
ATOM 1352 C CA . HIS A 1 164 ? 12.062 18.412 -2.603 1.00 84.69 164 HIS A CA 1
ATOM 1353 C C . HIS A 1 164 ? 11.539 17.835 -1.277 1.00 84.69 164 HIS A C 1
ATOM 1355 O O . HIS A 1 164 ? 10.337 17.606 -1.153 1.00 84.69 164 HIS A O 1
ATOM 1361 N N . ASN A 1 165 ? 12.409 17.617 -0.280 1.00 85.50 165 ASN A N 1
ATOM 1362 C CA . ASN A 1 165 ? 12.053 17.002 1.006 1.00 85.50 165 ASN A CA 1
ATOM 1363 C C . ASN A 1 165 ? 11.292 15.672 0.839 1.00 85.50 165 ASN A C 1
ATOM 1365 O O . ASN A 1 165 ? 10.341 15.382 1.568 1.00 85.50 165 ASN A O 1
ATOM 1369 N N . ILE A 1 166 ? 11.678 14.883 -0.161 1.00 83.50 166 ILE A N 1
ATOM 1370 C CA . ILE A 1 166 ? 11.132 13.547 -0.392 1.00 83.50 166 ILE A CA 1
ATOM 1371 C C . ILE A 1 166 ? 11.941 12.578 0.464 1.00 83.50 166 ILE A C 1
ATOM 1373 O O . ILE A 1 166 ? 13.159 12.487 0.309 1.00 83.50 166 ILE A O 1
ATOM 1377 N N . GLN A 1 167 ? 11.268 11.851 1.356 1.00 82.50 167 GLN A N 1
ATOM 1378 C CA . GLN A 1 167 ? 11.904 10.779 2.117 1.00 82.50 167 GLN A CA 1
ATOM 1379 C C . GLN A 1 167 ? 12.179 9.598 1.187 1.00 82.50 167 GLN A C 1
ATOM 1381 O O . GLN A 1 167 ? 11.304 9.185 0.419 1.00 82.50 167 GLN A O 1
ATOM 1386 N N . TYR A 1 168 ? 13.391 9.057 1.253 1.00 78.38 168 TYR A N 1
ATOM 1387 C CA . TYR A 1 168 ? 13.773 7.889 0.477 1.00 78.38 168 TYR A CA 1
ATOM 1388 C C . TYR A 1 168 ? 14.652 6.950 1.294 1.00 78.38 168 TYR A C 1
ATOM 1390 O O . TYR A 1 168 ? 15.490 7.388 2.079 1.00 78.38 168 TYR A O 1
ATOM 1398 N N . GLU A 1 169 ? 14.468 5.655 1.071 1.00 73.25 169 GLU A N 1
ATOM 1399 C CA . GLU A 1 169 ? 15.187 4.587 1.753 1.00 73.25 169 GLU A CA 1
ATOM 1400 C C . GLU A 1 169 ? 15.671 3.557 0.723 1.00 73.25 169 GLU A C 1
ATOM 1402 O O . GLU A 1 169 ? 14.989 3.263 -0.267 1.00 73.25 169 GLU A O 1
ATOM 1407 N N . LYS A 1 170 ? 16.883 3.035 0.930 1.00 67.69 170 LYS A N 1
ATOM 1408 C CA . LYS A 1 170 ? 17.393 1.866 0.204 1.00 67.69 170 LYS A CA 1
ATOM 1409 C C . LYS A 1 170 ? 16.969 0.636 0.999 1.00 67.69 170 LYS A C 1
ATOM 1411 O O . LYS A 1 170 ? 17.188 0.601 2.209 1.00 67.69 170 LYS A O 1
ATOM 1416 N N . TYR A 1 171 ? 16.385 -0.357 0.337 1.00 60.16 171 TYR A N 1
ATOM 1417 C CA . TYR A 1 171 ? 16.253 -1.672 0.948 1.00 60.16 171 TYR A CA 1
ATOM 1418 C C . TYR A 1 171 ? 17.660 -2.200 1.277 1.00 60.16 171 TYR A C 1
ATOM 1420 O O . TYR A 1 171 ? 18.573 -2.016 0.466 1.00 60.16 171 TYR A O 1
ATOM 1428 N N . PRO A 1 172 ? 17.874 -2.806 2.457 1.00 52.31 172 PRO A N 1
ATOM 1429 C CA . PRO A 1 172 ? 19.165 -3.409 2.782 1.00 52.31 172 PRO A CA 1
ATOM 1430 C C . PRO A 1 172 ? 19.554 -4.420 1.691 1.00 52.31 172 PRO A C 1
ATOM 1432 O O . PRO A 1 172 ? 18.683 -5.032 1.090 1.00 52.31 172 PRO A O 1
ATOM 1435 N N . ASP A 1 173 ? 20.841 -4.597 1.377 1.00 44.44 173 ASP A N 1
ATOM 1436 C CA . ASP A 1 173 ? 21.253 -5.454 0.242 1.00 44.44 173 ASP A CA 1
ATOM 1437 C C . ASP A 1 173 ? 20.844 -6.934 0.427 1.00 44.44 173 ASP A C 1
ATOM 1439 O O . ASP A 1 173 ? 20.630 -7.662 -0.543 1.00 44.44 173 ASP A O 1
ATOM 1443 N N . SER A 1 174 ? 20.635 -7.360 1.672 1.00 38.41 174 SER A N 1
ATOM 1444 C CA . SER A 1 174 ? 20.037 -8.646 2.049 1.00 38.41 174 SER A CA 1
ATOM 1445 C C . SER A 1 174 ? 18.558 -8.782 1.652 1.00 38.41 174 SER A C 1
ATOM 1447 O O . SER A 1 174 ? 18.035 -9.886 1.565 1.00 38.41 174 SER A O 1
ATOM 1449 N N . ALA A 1 175 ? 17.899 -7.675 1.297 1.00 41.44 175 ALA A N 1
ATOM 1450 C CA . ALA A 1 175 ? 16.551 -7.637 0.750 1.00 41.44 175 ALA A CA 1
ATOM 1451 C C . ALA A 1 175 ? 16.441 -8.170 -0.685 1.00 41.44 175 ALA A C 1
ATOM 1453 O O . ALA A 1 175 ? 15.336 -8.349 -1.206 1.00 41.44 175 ALA A O 1
ATOM 1454 N N . MET A 1 176 ? 17.569 -8.347 -1.380 1.00 39.22 176 MET A N 1
ATOM 1455 C CA . MET A 1 176 ? 17.575 -8.791 -2.769 1.00 39.22 176 MET A CA 1
ATOM 1456 C C . MET A 1 176 ? 17.041 -10.222 -2.879 1.00 39.22 176 MET A C 1
ATOM 1458 O O . MET A 1 176 ? 17.771 -11.187 -2.659 1.00 39.22 176 MET A O 1
ATOM 1462 N N . PHE A 1 177 ? 15.772 -10.331 -3.284 1.00 46.44 177 PHE A N 1
ATOM 1463 C CA . PHE A 1 177 ? 15.064 -11.566 -3.623 1.00 46.44 177 PHE A CA 1
ATOM 1464 C C . PHE A 1 177 ? 15.738 -12.297 -4.799 1.00 46.44 177 PHE A C 1
ATOM 1466 O O . PHE A 1 177 ? 15.300 -12.216 -5.948 1.00 46.44 177 PHE A O 1
ATOM 1473 N N . ASN A 1 178 ? 16.816 -13.018 -4.518 1.00 35.56 178 ASN A N 1
ATOM 1474 C CA . ASN A 1 178 ? 17.221 -14.171 -5.309 1.00 35.56 178 ASN A CA 1
ATOM 1475 C C . ASN A 1 178 ? 16.631 -15.414 -4.642 1.00 35.56 178 ASN A C 1
ATOM 1477 O O . ASN A 1 178 ? 16.475 -15.440 -3.426 1.00 35.56 178 ASN A O 1
ATOM 1481 N N . SER A 1 179 ? 16.354 -16.466 -5.412 1.00 37.84 179 SER A N 1
ATOM 1482 C CA . SER A 1 179 ? 15.871 -17.768 -4.913 1.00 37.84 179 SER A CA 1
ATOM 1483 C C . SER A 1 179 ? 16.793 -18.455 -3.887 1.00 37.84 179 SER A C 1
ATOM 1485 O O . SER A 1 179 ? 16.502 -19.565 -3.459 1.00 37.84 179 SER A O 1
ATOM 1487 N N . GLU A 1 180 ? 17.910 -17.819 -3.536 1.00 37.00 180 GLU A N 1
ATOM 1488 C CA . GLU A 1 180 ? 18.954 -18.291 -2.628 1.00 37.00 180 GLU A CA 1
ATOM 1489 C C . GLU A 1 180 ? 19.201 -17.334 -1.444 1.00 37.00 180 GLU A C 1
ATOM 1491 O O . GLU A 1 180 ? 20.008 -17.663 -0.580 1.00 37.00 180 GLU A O 1
ATOM 1496 N N . ASN A 1 181 ? 18.533 -16.173 -1.379 1.00 37.78 181 ASN A N 1
ATOM 1497 C CA . ASN A 1 181 ? 18.770 -15.176 -0.330 1.00 37.78 181 ASN A CA 1
ATOM 1498 C C . ASN A 1 181 ? 17.680 -15.188 0.745 1.00 37.78 181 ASN A C 1
ATOM 1500 O O . ASN A 1 181 ? 16.486 -15.273 0.449 1.00 37.78 181 ASN A O 1
ATOM 1504 N N . ASP A 1 182 ? 18.136 -15.076 1.991 1.00 38.62 182 ASP A N 1
ATOM 1505 C CA . ASP A 1 182 ? 17.328 -15.101 3.200 1.00 38.62 182 ASP A CA 1
ATOM 1506 C C . ASP A 1 182 ? 16.483 -13.823 3.334 1.00 38.62 182 ASP A C 1
ATOM 1508 O O . ASP A 1 182 ? 16.986 -12.704 3.239 1.00 38.62 182 ASP A O 1
ATOM 1512 N N . LEU A 1 183 ? 15.170 -13.995 3.507 1.00 41.19 183 LEU A N 1
ATOM 1513 C CA . LEU A 1 183 ? 14.195 -12.900 3.480 1.00 41.19 183 LEU A CA 1
ATOM 1514 C C . LEU A 1 183 ? 13.945 -12.258 4.847 1.00 41.19 183 LEU A C 1
ATOM 1516 O O . LEU A 1 183 ? 13.169 -11.305 4.951 1.00 41.19 183 LEU A O 1
ATOM 1520 N N . SER A 1 184 ? 14.592 -12.783 5.886 1.00 36.22 184 SER A N 1
ATOM 1521 C CA . SER A 1 184 ? 14.528 -12.287 7.262 1.00 36.22 184 SER A CA 1
ATOM 1522 C C . SER A 1 184 ? 15.038 -10.843 7.397 1.00 36.22 184 SER A C 1
ATOM 1524 O O . SER A 1 184 ? 14.559 -10.103 8.257 1.00 36.22 184 SER A O 1
ATOM 1526 N N . ASP A 1 185 ? 15.917 -10.402 6.493 1.00 33.91 185 ASP A N 1
ATOM 1527 C CA . ASP A 1 185 ? 16.545 -9.079 6.548 1.00 33.91 185 ASP A CA 1
ATOM 1528 C C . ASP A 1 185 ? 15.871 -8.004 5.665 1.00 33.91 185 ASP A C 1
ATOM 1530 O O . ASP A 1 185 ? 16.268 -6.838 5.686 1.00 33.91 185 ASP A O 1
ATOM 1534 N N . VAL A 1 186 ? 14.863 -8.356 4.858 1.00 38.00 186 VAL A N 1
ATOM 1535 C CA . VAL A 1 186 ? 14.406 -7.514 3.729 1.00 38.00 186 VAL A CA 1
ATOM 1536 C C . VAL A 1 186 ? 13.656 -6.249 4.166 1.00 38.00 186 VAL A C 1
ATOM 1538 O O . VAL A 1 186 ? 13.484 -5.343 3.358 1.00 38.00 186 VAL A O 1
ATOM 1541 N N . VAL A 1 187 ? 13.160 -6.133 5.401 1.00 43.09 187 VAL A N 1
ATOM 1542 C CA . VAL A 1 187 ? 12.028 -5.210 5.630 1.00 43.09 187 VAL A CA 1
ATOM 1543 C C . VAL A 1 187 ? 12.067 -4.422 6.941 1.00 43.09 187 VAL A C 1
ATOM 1545 O O . VAL A 1 187 ? 11.040 -4.013 7.476 1.00 43.09 187 VAL A O 1
ATOM 1548 N N . SER A 1 188 ? 13.257 -4.101 7.438 1.00 35.06 188 SER A N 1
ATOM 1549 C CA . SER A 1 188 ? 13.409 -3.087 8.490 1.00 35.06 188 SER A CA 1
ATOM 1550 C C . SER A 1 188 ? 13.558 -1.673 7.901 1.00 35.06 188 SER A C 1
ATOM 1552 O O . SER A 1 188 ? 14.526 -0.972 8.199 1.00 35.06 188 SER A O 1
ATOM 1554 N N . THR A 1 189 ? 12.657 -1.247 7.015 1.00 37.41 189 THR A N 1
ATOM 1555 C CA . THR A 1 189 ? 12.740 0.087 6.390 1.00 37.41 189 THR A CA 1
ATOM 1556 C C . THR A 1 189 ? 11.588 0.962 6.878 1.00 37.41 189 THR A C 1
ATOM 1558 O O . THR A 1 189 ? 10.446 0.829 6.426 1.00 37.41 189 THR A O 1
ATOM 1561 N N . GLY A 1 190 ? 11.916 1.789 7.875 1.00 39.53 190 GLY A N 1
ATOM 1562 C CA . GLY A 1 190 ? 11.050 2.750 8.549 1.00 39.53 190 GLY A CA 1
ATOM 1563 C C . GLY A 1 190 ? 10.582 2.278 9.929 1.00 39.53 190 GLY A C 1
ATOM 1564 O O . GLY A 1 190 ? 10.100 1.158 10.088 1.00 39.53 190 GLY A O 1
ATOM 1565 N N . GLU A 1 191 ? 10.616 3.170 10.927 1.00 38.91 191 GLU A N 1
ATOM 1566 C CA . GLU A 1 191 ? 9.990 2.979 12.256 1.00 38.91 191 GLU A CA 1
ATOM 1567 C C . GLU A 1 191 ? 8.494 2.578 12.182 1.00 38.91 191 GLU A C 1
ATOM 1569 O O . GLU A 1 191 ? 7.888 2.219 13.188 1.00 38.91 191 GLU A O 1
A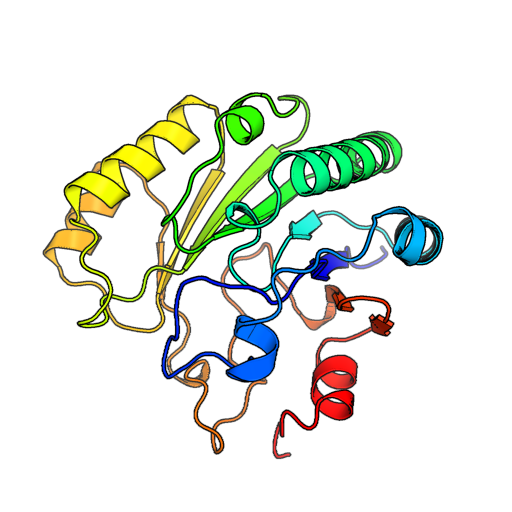TOM 1574 N N . SER A 1 192 ? 7.884 2.632 10.993 1.00 41.00 192 SER A N 1
ATOM 1575 C CA . SER A 1 192 ? 6.491 2.293 10.713 1.00 41.00 192 SER A CA 1
ATOM 1576 C C . SER A 1 192 ? 6.229 0.839 10.306 1.00 41.00 192 SER A C 1
ATOM 1578 O O . SER A 1 192 ? 5.059 0.503 10.141 1.00 41.00 192 SER A O 1
ATOM 1580 N N . CYS A 1 193 ? 7.242 -0.015 10.094 1.00 47.25 193 CYS A N 1
ATOM 1581 C CA . CYS A 1 193 ? 7.053 -1.387 9.592 1.00 47.25 193 CYS A CA 1
ATOM 1582 C C . CYS A 1 193 ? 7.890 -2.448 10.325 1.00 47.25 193 CYS A C 1
ATOM 1584 O O . CYS A 1 193 ? 8.720 -3.119 9.726 1.00 47.25 193 CYS A O 1
ATOM 1586 N N . ASN A 1 194 ? 7.650 -2.640 11.627 1.00 53.03 194 ASN A N 1
ATOM 1587 C CA . ASN A 1 194 ? 8.229 -3.762 12.372 1.00 53.03 194 ASN A CA 1
ATOM 1588 C C . ASN A 1 194 ? 7.478 -5.075 12.050 1.00 53.03 194 ASN A C 1
ATOM 1590 O O . ASN A 1 194 ? 6.265 -5.194 12.231 1.00 53.03 194 ASN A O 1
ATOM 1594 N N . HIS A 1 195 ? 8.187 -6.084 11.547 1.00 50.91 195 HIS A N 1
ATOM 1595 C CA . HIS A 1 195 ? 7.589 -7.326 11.044 1.00 50.91 195 HIS A CA 1
ATOM 1596 C C . HIS A 1 195 ? 7.142 -8.327 12.091 1.00 50.91 195 HIS A C 1
ATOM 1598 O O . HIS A 1 195 ? 6.113 -8.972 11.901 1.00 50.91 195 HIS A O 1
ATOM 1604 N N . SER A 1 196 ? 7.806 -8.350 13.246 1.00 60.66 196 SER A N 1
ATOM 1605 C CA . SER A 1 196 ? 7.298 -9.058 14.432 1.00 60.66 196 SER A CA 1
ATOM 1606 C C . SER A 1 196 ? 5.901 -8.561 14.858 1.00 60.66 196 SER A C 1
ATOM 1608 O O . SER A 1 196 ? 5.185 -9.181 15.654 1.00 60.66 196 SER A O 1
ATOM 1610 N N . GLU A 1 197 ? 5.491 -7.418 14.308 1.00 72.12 197 GLU A N 1
ATOM 1611 C CA . GLU A 1 197 ? 4.247 -6.728 14.575 1.00 72.12 197 GLU A CA 1
ATOM 1612 C C . GLU A 1 197 ? 3.277 -6.730 13.387 1.00 72.12 197 GLU A C 1
ATOM 1614 O O . GLU A 1 197 ? 2.200 -6.149 13.505 1.00 72.12 197 GLU A O 1
ATOM 1619 N N . THR A 1 198 ? 3.587 -7.402 12.272 1.00 76.69 198 THR A N 1
ATOM 1620 C CA . THR A 1 198 ? 2.705 -7.395 11.095 1.00 76.69 198 THR A CA 1
ATOM 1621 C C . THR A 1 198 ? 1.827 -8.645 11.007 1.00 76.69 198 THR A C 1
ATOM 1623 O O . THR A 1 198 ? 2.309 -9.773 11.025 1.00 76.69 198 THR A O 1
ATOM 1626 N N . LEU A 1 199 ? 0.521 -8.417 10.886 1.00 86.25 199 LEU A N 1
ATOM 1627 C CA . LEU A 1 199 ? -0.510 -9.395 10.555 1.00 86.25 199 LEU A CA 1
ATOM 1628 C C . LEU A 1 199 ? -0.800 -9.283 9.060 1.00 86.25 199 LEU A C 1
ATOM 1630 O O . LEU A 1 199 ? -0.863 -8.168 8.536 1.00 86.25 199 LEU A O 1
ATOM 1634 N N . PHE A 1 200 ? -1.026 -10.402 8.379 1.00 87.19 200 PHE A N 1
ATOM 1635 C CA . PHE A 1 200 ? -1.202 -10.401 6.929 1.00 87.19 200 PHE A CA 1
ATOM 1636 C C . PHE A 1 200 ? -2.519 -11.030 6.515 1.00 87.19 200 PHE A C 1
ATOM 1638 O O . PHE A 1 200 ? -2.913 -12.080 7.012 1.00 87.19 200 PHE A O 1
ATOM 1645 N N . ILE A 1 201 ? -3.185 -10.408 5.550 1.00 89.44 201 ILE A N 1
ATOM 1646 C CA . ILE A 1 201 ? -4.254 -11.030 4.780 1.00 89.44 201 ILE A CA 1
ATOM 1647 C C . ILE A 1 201 ? -3.797 -11.053 3.333 1.00 89.44 201 ILE A C 1
ATOM 1649 O O . ILE A 1 201 ? -3.771 -10.016 2.675 1.00 89.44 201 ILE A O 1
ATOM 1653 N N . PHE A 1 202 ? -3.438 -12.233 2.839 1.00 88.56 202 PHE A N 1
ATOM 1654 C CA . PHE A 1 202 ? -3.041 -12.424 1.455 1.00 88.56 202 PHE A CA 1
ATOM 1655 C C . PHE A 1 202 ? -4.146 -13.148 0.705 1.00 88.56 202 PHE A C 1
ATOM 1657 O O . PHE A 1 202 ? -4.478 -14.294 1.018 1.00 88.56 202 PHE A O 1
ATOM 1664 N N . ARG A 1 203 ? -4.714 -12.467 -0.292 1.00 87.56 203 ARG A N 1
ATOM 1665 C CA . ARG A 1 203 ? -5.888 -12.916 -1.039 1.00 87.56 203 ARG A CA 1
ATOM 1666 C C . ARG A 1 203 ? -7.026 -13.221 -0.073 1.00 87.56 203 ARG A C 1
ATOM 1668 O O . ARG A 1 203 ? -7.601 -12.285 0.464 1.00 87.56 203 ARG A O 1
ATOM 1675 N N . ASP A 1 204 ? -7.356 -14.480 0.157 1.00 89.25 204 ASP A N 1
ATOM 1676 C CA . ASP A 1 204 ? -8.441 -14.933 1.025 1.00 89.25 204 ASP A CA 1
ATOM 1677 C C . ASP A 1 204 ? -7.958 -15.562 2.344 1.00 89.25 204 ASP A C 1
ATOM 1679 O O . ASP A 1 204 ? -8.784 -15.977 3.165 1.00 89.25 204 ASP A O 1
ATOM 1683 N N . LYS A 1 205 ? -6.643 -15.600 2.584 1.00 90.00 205 LYS A N 1
ATOM 1684 C CA . LYS A 1 205 ? -6.015 -16.241 3.747 1.00 90.00 205 LYS A CA 1
ATOM 1685 C C . LYS A 1 205 ? -5.418 -15.219 4.703 1.00 90.00 205 LYS A C 1
ATOM 1687 O O . LYS A 1 205 ? -4.940 -14.173 4.276 1.00 90.00 205 LYS A O 1
ATOM 1692 N N . ALA A 1 206 ? -5.452 -15.532 5.994 1.00 91.06 206 ALA A N 1
ATOM 1693 C CA . ALA A 1 206 ? -4.923 -14.684 7.055 1.00 91.06 206 ALA A CA 1
ATOM 1694 C C . ALA A 1 206 ? -3.771 -15.384 7.783 1.00 91.06 206 ALA A C 1
ATOM 1696 O O . ALA A 1 206 ? -3.844 -16.585 8.034 1.00 91.06 206 ALA A O 1
ATOM 1697 N N . TYR A 1 207 ? -2.748 -14.613 8.138 1.00 86.62 207 TYR A N 1
ATOM 1698 C CA . TYR A 1 207 ? -1.513 -15.063 8.764 1.00 86.62 207 TYR A CA 1
ATOM 1699 C C . TYR A 1 207 ? -1.181 -14.140 9.936 1.00 86.62 207 TYR A C 1
ATOM 1701 O O . TYR A 1 207 ? -1.252 -12.915 9.811 1.00 86.62 207 TYR A O 1
ATOM 1709 N N . ASP A 1 208 ? -0.802 -14.730 11.067 1.00 83.31 208 ASP A N 1
ATOM 1710 C CA . ASP A 1 208 ? -0.420 -13.987 12.274 1.00 83.31 208 ASP A CA 1
ATOM 1711 C C . ASP A 1 208 ? 1.059 -13.544 12.253 1.00 83.31 208 ASP A C 1
ATOM 1713 O O . ASP A 1 208 ? 1.499 -12.823 13.150 1.00 83.31 208 ASP A O 1
ATOM 1717 N N . SER A 1 209 ? 1.820 -13.969 11.237 1.00 77.44 209 SER A N 1
ATOM 1718 C CA . SER A 1 209 ? 3.222 -13.606 11.010 1.00 77.44 209 SER A CA 1
ATOM 1719 C C . SER A 1 209 ? 3.589 -13.658 9.519 1.00 77.44 209 SER A C 1
ATOM 1721 O O . SER A 1 209 ? 2.917 -14.323 8.722 1.00 77.44 209 SER A O 1
ATOM 1723 N N . LEU A 1 210 ? 4.665 -12.964 9.131 1.00 69.44 210 LEU A N 1
ATOM 1724 C CA . LEU A 1 210 ? 5.201 -13.027 7.766 1.00 69.44 210 LEU A CA 1
ATOM 1725 C C . LEU A 1 210 ? 5.837 -14.395 7.486 1.00 69.44 210 LEU A C 1
ATOM 1727 O O . LEU A 1 210 ? 5.753 -14.915 6.374 1.00 69.44 210 LEU A O 1
ATOM 1731 N N . GLU A 1 211 ? 6.448 -14.995 8.504 1.00 72.00 211 GLU A N 1
ATOM 1732 C CA . GLU A 1 211 ? 7.095 -16.298 8.424 1.00 72.00 211 GLU A CA 1
ATOM 1733 C C . GLU A 1 211 ? 6.095 -17.407 8.084 1.00 72.00 211 GLU A C 1
ATOM 1735 O O . GLU A 1 211 ? 6.401 -18.285 7.274 1.00 72.00 211 GLU A O 1
ATOM 1740 N N . ASP A 1 212 ? 4.891 -17.368 8.664 1.00 76.56 212 ASP A N 1
ATOM 1741 C CA . ASP A 1 212 ? 3.837 -18.337 8.348 1.00 76.56 212 ASP A CA 1
ATOM 1742 C C . ASP A 1 212 ? 3.347 -18.184 6.903 1.00 76.56 212 ASP A C 1
ATOM 1744 O O . ASP A 1 212 ? 3.160 -19.187 6.211 1.00 76.56 212 ASP A O 1
ATOM 1748 N N . TYR A 1 213 ? 3.223 -16.942 6.425 1.00 74.12 213 TYR A N 1
ATOM 1749 C CA . TYR A 1 213 ? 2.920 -16.650 5.024 1.00 74.12 213 TYR A CA 1
ATOM 1750 C C . TYR A 1 213 ? 3.996 -17.224 4.088 1.00 74.12 213 TYR A C 1
ATOM 1752 O O . TYR A 1 213 ? 3.683 -17.995 3.179 1.00 74.12 213 TYR A O 1
ATOM 1760 N N . PHE A 1 214 ? 5.275 -16.917 4.319 1.00 73.38 214 PHE A N 1
ATOM 1761 C CA . PHE A 1 214 ? 6.364 -17.416 3.473 1.00 73.38 214 PHE A CA 1
ATOM 1762 C C . PHE A 1 214 ? 6.456 -18.943 3.465 1.00 73.38 214 PHE A C 1
ATOM 1764 O O . PHE A 1 214 ? 6.626 -19.543 2.397 1.00 73.38 214 PHE A O 1
ATOM 1771 N N . ARG A 1 215 ? 6.271 -19.578 4.629 1.00 74.75 215 ARG A N 1
ATOM 1772 C CA . ARG A 1 215 ? 6.263 -21.039 4.754 1.00 74.75 215 ARG A CA 1
ATOM 1773 C C . ARG A 1 215 ? 5.178 -21.674 3.887 1.00 74.75 215 ARG A C 1
ATOM 1775 O O . ARG A 1 215 ? 5.454 -22.669 3.220 1.00 74.75 215 ARG A O 1
ATOM 1782 N N . GLU A 1 216 ? 3.968 -21.119 3.881 1.00 73.62 216 GLU A N 1
ATOM 1783 C CA . GLU A 1 216 ? 2.855 -21.666 3.099 1.00 73.62 216 GLU A CA 1
ATOM 1784 C C . GLU A 1 216 ? 3.082 -21.540 1.585 1.00 73.62 216 GLU A C 1
ATOM 1786 O O . GLU A 1 216 ? 2.804 -22.480 0.838 1.00 73.62 216 GLU A O 1
ATOM 1791 N N . TYR A 1 217 ? 3.638 -20.419 1.123 1.00 67.69 217 TYR A N 1
ATOM 1792 C CA . TYR A 1 217 ? 3.867 -20.180 -0.308 1.00 67.69 217 TYR A CA 1
ATOM 1793 C C . TYR A 1 217 ? 5.174 -20.778 -0.845 1.00 67.69 217 TYR A C 1
ATOM 1795 O O . TYR A 1 217 ? 5.529 -20.545 -2.004 1.00 67.69 217 TYR A O 1
ATOM 1803 N N . GLY A 1 218 ? 5.880 -21.574 -0.033 1.00 62.50 218 GLY A N 1
ATOM 1804 C CA . GLY A 1 218 ? 7.152 -22.185 -0.419 1.00 62.50 218 GLY A CA 1
ATOM 1805 C C . GLY A 1 218 ? 8.221 -21.144 -0.747 1.00 62.50 218 GLY A C 1
ATOM 1806 O O . GLY A 1 218 ? 9.121 -21.414 -1.540 1.00 62.50 218 GLY A O 1
ATOM 1807 N N . ILE A 1 219 ? 8.096 -19.950 -0.165 1.00 62.56 219 ILE A N 1
ATOM 1808 C CA . ILE A 1 219 ? 9.101 -18.901 -0.245 1.00 62.56 219 ILE A CA 1
ATOM 1809 C C . ILE A 1 219 ? 10.133 -19.273 0.821 1.00 62.56 219 ILE A C 1
ATOM 1811 O O . ILE A 1 219 ? 9.925 -19.070 2.015 1.00 62.56 219 ILE A O 1
ATOM 1815 N N . SER A 1 220 ? 11.191 -19.963 0.398 1.00 48.19 220 SER A N 1
ATOM 1816 C CA . SER A 1 220 ? 12.180 -20.544 1.302 1.00 48.19 220 SER A CA 1
ATOM 1817 C C . SER A 1 220 ? 13.025 -19.459 1.971 1.00 48.19 220 SER A C 1
ATOM 1819 O O . SER A 1 220 ? 13.988 -18.982 1.381 1.00 48.19 220 SER A O 1
ATOM 1821 N N . GLY A 1 221 ? 12.690 -19.125 3.219 1.00 44.41 221 GLY A N 1
ATOM 1822 C CA . GLY A 1 221 ? 13.656 -18.643 4.208 1.00 44.41 221 GLY A CA 1
ATOM 1823 C C . GLY A 1 221 ? 14.444 -19.846 4.721 1.00 44.41 221 GLY A C 1
ATOM 1824 O O . GLY A 1 221 ? 13.914 -20.679 5.464 1.00 44.41 221 GLY A O 1
ATOM 1825 N N . GLY A 1 222 ? 15.663 -20.023 4.220 1.00 31.72 222 GLY A N 1
ATOM 1826 C CA . GLY A 1 222 ? 16.569 -21.056 4.707 1.00 31.72 222 GLY A CA 1
ATOM 1827 C C . GLY A 1 222 ? 17.110 -20.649 6.073 1.00 31.72 222 GLY A C 1
ATOM 1828 O O . GLY A 1 222 ? 17.687 -19.581 6.180 1.00 31.72 222 GLY A O 1
ATOM 1829 N N . ARG A 1 223 ? 16.870 -21.507 7.071 1.00 28.45 223 ARG A N 1
ATOM 1830 C CA . ARG A 1 223 ? 17.395 -21.462 8.449 1.00 28.45 223 ARG A CA 1
ATOM 1831 C C . ARG A 1 223 ? 18.767 -20.816 8.629 1.00 28.45 223 ARG A C 1
ATOM 1833 O O . ARG A 1 223 ? 19.676 -21.172 7.847 1.00 28.45 223 ARG A O 1
#

Organism: Campylobacter jejuni (NCBI:txid197)

pLDDT: mean 78.46, std 17.48, range [28.45, 97.31]

Secondary structure (DSSP, 8-state):
-PPPEEEEEES----S---TT-SS-TTGGG------HHHHHHHHHHHHHHS-EEEEEE-SS-GGGS-HHHHHHHHHHHHHHHHHHT-SEEEEEE-SS---GGGGGS-TTSEEEEEEE----TT----HHHHHHHHHHHHHTT-EEEEEESSPPPHHHHHHHHHTT-EEEEPPGGG---TTS-GGGTT--STT--GGGEEEEETTEEESSHHHHHHHTT-----